Protein AF-X1FDT0-F1 (afdb_monomer)

Structure (mmCIF, N/CA/C/O backbone):
data_AF-X1FDT0-F1
#
_entry.id   AF-X1FDT0-F1
#
loop_
_atom_site.group_PDB
_atom_site.id
_atom_site.type_symbol
_atom_site.label_atom_id
_atom_site.label_alt_id
_atom_site.label_comp_id
_atom_site.label_asym_id
_atom_site.label_entity_id
_atom_site.label_seq_id
_atom_site.pdbx_PDB_ins_code
_atom_site.Cartn_x
_atom_site.Cartn_y
_atom_site.Cartn_z
_atom_site.occupancy
_atom_site.B_iso_or_equiv
_atom_site.auth_seq_id
_atom_site.auth_comp_id
_atom_site.auth_asym_id
_atom_site.auth_atom_id
_atom_site.pdbx_PDB_model_num
ATOM 1 N N . GLN A 1 1 ? -32.515 4.772 -1.458 1.00 53.12 1 GLN A N 1
ATOM 2 C CA . GLN A 1 1 ? -32.851 6.035 -0.775 1.00 53.12 1 GLN A CA 1
ATOM 3 C C . GLN A 1 1 ? -31.910 6.226 0.401 1.00 53.12 1 GLN A C 1
ATOM 5 O O . GLN A 1 1 ? -31.586 5.238 1.051 1.00 53.12 1 GLN A O 1
ATOM 10 N N . ILE A 1 2 ? -31.414 7.449 0.610 1.00 58.97 2 ILE A N 1
ATOM 11 C CA . ILE A 1 2 ? -30.904 7.851 1.928 1.00 58.97 2 ILE A CA 1
ATOM 12 C C . ILE A 1 2 ? -32.146 8.132 2.750 1.00 58.97 2 ILE A C 1
ATOM 14 O O . ILE A 1 2 ? -33.017 8.858 2.273 1.00 58.97 2 ILE A O 1
ATOM 18 N N . THR A 1 3 ? -32.233 7.537 3.929 1.00 59.88 3 THR A N 1
ATOM 19 C CA . THR A 1 3 ? -33.463 7.617 4.717 1.00 59.88 3 THR A CA 1
ATOM 20 C C . THR A 1 3 ? -33.231 8.362 6.020 1.00 59.88 3 THR A C 1
ATOM 22 O O . THR A 1 3 ? -34.152 8.999 6.516 1.00 59.88 3 THR A O 1
ATOM 25 N N . ILE A 1 4 ? -32.006 8.350 6.563 1.00 62.25 4 ILE A N 1
ATOM 26 C CA . ILE A 1 4 ? -31.710 8.996 7.845 1.00 62.25 4 ILE A CA 1
ATOM 27 C C . ILE A 1 4 ? -30.325 9.650 7.801 1.00 62.25 4 ILE A C 1
ATOM 29 O O . ILE A 1 4 ? -29.332 9.019 7.435 1.00 62.25 4 ILE A O 1
ATOM 33 N N . VAL A 1 5 ? -30.268 10.926 8.187 1.00 70.06 5 VAL A N 1
ATOM 34 C CA . VAL A 1 5 ? -29.031 11.688 8.391 1.00 70.06 5 VAL A CA 1
ATOM 35 C C . VAL A 1 5 ? -28.750 11.706 9.891 1.00 70.06 5 VAL A C 1
ATOM 37 O O . VAL A 1 5 ? -29.526 12.273 10.659 1.00 70.06 5 VAL A O 1
ATOM 40 N N . ARG A 1 6 ? -27.665 11.062 10.325 1.00 65.94 6 ARG A N 1
ATOM 41 C CA . ARG A 1 6 ? -27.335 10.888 11.746 1.00 65.94 6 ARG A CA 1
ATOM 42 C C . ARG A 1 6 ? -26.023 11.580 12.089 1.00 65.94 6 ARG A C 1
ATOM 44 O O . ARG A 1 6 ? -25.047 11.489 11.350 1.00 65.94 6 ARG A O 1
ATOM 51 N N . LYS A 1 7 ? -25.984 12.262 13.234 1.00 71.88 7 LYS A N 1
ATOM 52 C CA . LYS A 1 7 ? -24.745 12.798 13.804 1.00 71.88 7 LYS A CA 1
ATOM 53 C C . LYS A 1 7 ? -24.061 11.687 14.599 1.00 71.88 7 LYS A C 1
ATOM 55 O O . LYS A 1 7 ? -24.667 11.120 15.505 1.00 71.88 7 LYS A O 1
ATOM 60 N N . ILE A 1 8 ? -22.823 11.373 14.251 1.00 65.31 8 ILE A N 1
ATOM 61 C CA . ILE A 1 8 ? -21.966 10.452 14.992 1.00 65.31 8 ILE A CA 1
ATOM 62 C C . ILE A 1 8 ? -20.678 11.169 15.385 1.00 65.31 8 ILE A C 1
ATOM 64 O O . ILE A 1 8 ? -20.061 11.858 14.577 1.00 65.31 8 ILE A O 1
ATOM 68 N N . THR A 1 9 ? -20.251 11.016 16.629 1.00 57.56 9 THR A N 1
ATOM 69 C CA . THR A 1 9 ? -19.016 11.631 17.120 1.00 57.56 9 THR A CA 1
ATOM 70 C C . THR A 1 9 ? -17.875 10.633 16.983 1.00 57.56 9 THR A C 1
ATOM 72 O O . THR A 1 9 ? -17.951 9.517 17.488 1.00 57.56 9 THR A O 1
ATOM 75 N N . SER A 1 10 ? -16.811 11.018 16.277 1.00 55.59 10 SER A N 1
ATOM 76 C CA . SER A 1 10 ? -15.610 10.196 16.097 1.00 55.59 10 SER A CA 1
ATOM 77 C C . SER A 1 10 ? -14.371 11.055 16.335 1.00 55.59 10 SER A C 1
ATOM 79 O O . SER A 1 10 ? -14.218 12.116 15.728 1.00 55.59 10 SER A O 1
ATOM 81 N N . ASN A 1 11 ? -13.497 10.613 17.245 1.00 50.50 11 ASN A N 1
ATOM 82 C CA . ASN A 1 11 ? -12.307 11.343 17.704 1.00 50.50 11 ASN A CA 1
ATOM 83 C C . ASN A 1 11 ? -12.618 12.770 18.196 1.00 50.50 11 ASN A C 1
ATOM 85 O O . ASN A 1 11 ? -11.978 13.733 17.776 1.00 50.50 11 ASN A O 1
ATOM 89 N N . GLY A 1 12 ? -13.653 12.916 19.029 1.00 60.66 12 GLY A N 1
ATOM 90 C CA . GLY A 1 12 ? -14.067 14.211 19.587 1.00 60.66 12 GLY A CA 1
ATOM 91 C C . GLY A 1 12 ? -14.628 15.205 18.563 1.00 60.66 12 GLY A C 1
ATOM 92 O O . GLY A 1 12 ? -14.892 16.351 18.912 1.00 60.66 12 GLY A O 1
ATOM 93 N N . LYS A 1 13 ? -14.811 14.791 17.301 1.00 55.50 13 LYS A N 1
ATOM 94 C CA . LYS A 1 13 ? -15.431 15.602 16.253 1.00 55.50 13 LYS A CA 1
ATOM 95 C C . LYS A 1 13 ? -16.737 14.969 15.815 1.00 55.50 13 LYS A C 1
ATOM 97 O O . LYS A 1 13 ? -16.773 13.820 15.369 1.00 55.50 13 LYS A O 1
ATOM 102 N N . ASP A 1 14 ? -17.802 15.748 15.906 1.00 73.94 14 ASP A N 1
ATOM 103 C CA . ASP A 1 14 ? -19.091 15.361 15.363 1.00 73.94 14 ASP A CA 1
ATOM 104 C C . ASP A 1 14 ? -19.018 15.322 13.836 1.00 73.94 14 ASP A C 1
ATOM 106 O O . ASP A 1 14 ? -18.620 16.290 13.185 1.00 73.94 14 ASP A O 1
ATOM 110 N N . LYS A 1 15 ? -19.417 14.194 13.259 1.00 68.62 15 LYS A N 1
ATOM 111 C CA . LYS A 1 15 ? -19.558 13.993 11.822 1.00 68.62 15 LYS A CA 1
ATOM 112 C C . LYS A 1 15 ? -20.982 13.593 11.502 1.00 68.62 15 LYS A C 1
ATOM 114 O O . LYS A 1 15 ? -21.619 12.842 12.230 1.00 68.62 15 LYS A O 1
ATOM 119 N N . ILE A 1 16 ? -21.477 14.095 10.387 1.00 75.12 16 ILE A N 1
ATOM 120 C CA . ILE A 1 16 ? -22.785 13.724 9.871 1.00 75.12 16 ILE A CA 1
ATOM 121 C C . ILE A 1 16 ? -22.588 12.555 8.906 1.00 75.12 16 ILE A C 1
ATOM 123 O O . ILE A 1 16 ? -21.714 12.607 8.040 1.00 75.12 16 ILE A O 1
ATOM 127 N N . VAL A 1 17 ? -23.376 11.498 9.074 1.00 69.69 17 VAL A N 1
ATOM 128 C CA . VAL A 1 17 ? -23.375 10.314 8.215 1.00 69.69 17 VAL A CA 1
ATOM 129 C C . VAL A 1 17 ? -24.769 10.008 7.694 1.00 69.69 17 VAL A C 1
ATOM 131 O O . VAL A 1 17 ? -25.774 10.385 8.292 1.00 69.69 17 VAL A O 1
ATOM 134 N N . ASN A 1 18 ? -24.810 9.315 6.560 1.00 77.88 18 ASN A N 1
ATOM 135 C CA . ASN A 1 18 ? -26.041 8.946 5.880 1.00 77.88 18 ASN A CA 1
ATOM 136 C C . ASN A 1 18 ? -26.271 7.445 6.029 1.00 77.88 18 ASN A C 1
ATOM 138 O O . ASN A 1 18 ? -25.368 6.658 5.745 1.00 77.88 18 ASN A O 1
ATOM 142 N N . GLU A 1 19 ? -27.472 7.054 6.444 1.00 76.25 19 GLU A N 1
ATOM 143 C CA . GLU A 1 19 ? -27.883 5.662 6.623 1.00 76.25 19 GLU A CA 1
ATOM 144 C C . GLU A 1 19 ? -29.108 5.328 5.750 1.00 76.25 19 GLU A C 1
ATOM 146 O O . GLU A 1 19 ? -29.933 6.189 5.412 1.00 76.25 19 GLU A O 1
ATOM 151 N N . ASN A 1 20 ? -29.212 4.063 5.338 1.00 75.25 20 ASN A N 1
ATOM 152 C CA . ASN A 1 20 ? -30.423 3.523 4.718 1.00 75.25 20 ASN A CA 1
ATOM 153 C C . ASN A 1 20 ? -31.439 3.066 5.781 1.00 75.25 20 ASN A C 1
ATOM 155 O O . ASN A 1 20 ? -31.129 3.014 6.965 1.00 75.25 20 ASN A O 1
ATOM 159 N N . GLU A 1 21 ? -32.640 2.673 5.356 1.00 71.44 21 GLU A N 1
ATOM 160 C CA . GLU A 1 21 ? -33.744 2.210 6.231 1.00 71.44 21 GLU A CA 1
ATOM 161 C C . GLU A 1 21 ? -33.384 1.030 7.140 1.00 71.44 21 GLU A C 1
ATOM 163 O O . GLU A 1 21 ? -34.049 0.777 8.136 1.00 71.44 21 GLU A O 1
ATOM 168 N N . LYS A 1 22 ? -32.316 0.305 6.803 1.00 74.31 22 LYS A N 1
ATOM 169 C CA . LYS A 1 22 ? -31.803 -0.833 7.568 1.00 74.31 22 LYS A CA 1
ATOM 170 C C . LYS A 1 22 ? -30.663 -0.433 8.517 1.00 74.31 22 LYS A C 1
ATOM 172 O O . LYS A 1 22 ? -29.982 -1.314 9.030 1.00 74.31 22 LYS A O 1
ATOM 177 N N . GLY A 1 23 ? -30.406 0.867 8.689 1.00 67.38 23 GLY A N 1
ATOM 178 C CA . GLY A 1 23 ? -29.346 1.411 9.543 1.00 67.38 23 GLY A CA 1
ATOM 179 C C . GLY A 1 23 ? -27.926 1.229 8.998 1.00 67.38 23 GLY A C 1
ATOM 180 O O . GLY A 1 23 ? -26.962 1.356 9.746 1.00 67.38 23 GLY A O 1
ATOM 181 N N . ASN A 1 24 ? -27.757 0.901 7.710 1.00 76.56 24 ASN A N 1
ATOM 182 C CA . ASN A 1 24 ? -26.420 0.776 7.122 1.00 76.56 24 ASN A CA 1
ATOM 183 C C . ASN A 1 24 ? -25.953 2.118 6.582 1.00 76.56 24 ASN A C 1
ATOM 185 O O . ASN A 1 24 ? -26.687 2.765 5.831 1.00 76.56 24 ASN A O 1
ATOM 189 N N . LEU A 1 25 ? -24.701 2.466 6.874 1.00 72.06 25 LEU A N 1
ATOM 190 C CA . LEU A 1 25 ? -24.033 3.618 6.286 1.00 72.06 25 LEU A CA 1
ATOM 191 C C . LEU A 1 25 ? -24.023 3.507 4.760 1.00 72.06 25 LEU A C 1
ATOM 193 O O . LEU A 1 25 ? -23.556 2.522 4.183 1.00 72.06 25 LEU A O 1
ATOM 197 N N . VAL A 1 26 ? -24.527 4.539 4.100 1.00 74.50 26 VAL A N 1
ATOM 198 C CA . VAL A 1 26 ? -24.572 4.645 2.648 1.00 74.50 26 VAL A CA 1
ATOM 199 C C . VAL A 1 26 ? -23.867 5.916 2.211 1.00 74.50 26 VAL A C 1
ATOM 201 O O . VAL A 1 26 ? -24.082 6.996 2.752 1.00 74.50 26 VAL A O 1
ATOM 204 N N . LEU A 1 27 ? -23.010 5.790 1.201 1.00 73.50 27 LEU A N 1
ATOM 205 C CA . LEU A 1 27 ? -22.400 6.950 0.561 1.00 73.50 27 LEU A CA 1
ATOM 206 C C . LEU A 1 27 ? -23.487 7.803 -0.096 1.00 73.50 27 LEU A C 1
ATOM 208 O O . LEU A 1 27 ? -24.396 7.263 -0.743 1.00 73.50 27 LEU A O 1
ATOM 212 N N . THR A 1 28 ? -23.355 9.125 0.025 1.00 74.88 28 THR A N 1
ATOM 213 C CA . THR A 1 28 ? -24.198 10.045 -0.738 1.00 74.88 28 THR A CA 1
ATOM 214 C C . THR A 1 28 ? -23.989 9.831 -2.238 1.00 74.88 28 THR A C 1
ATOM 216 O O . THR A 1 28 ? -22.937 9.335 -2.654 1.00 74.88 28 THR A O 1
ATOM 219 N N . PRO A 1 29 ? -24.960 10.197 -3.090 1.00 79.12 29 PRO A N 1
ATOM 220 C CA . PRO A 1 29 ? -24.754 10.215 -4.537 1.00 79.12 29 PRO A CA 1
ATOM 221 C C . PRO A 1 29 ? -23.491 10.991 -4.956 1.00 79.12 29 PRO A C 1
ATOM 223 O O . PRO A 1 29 ? -22.783 10.575 -5.871 1.00 79.12 29 PRO A O 1
ATOM 226 N N . GLU A 1 30 ? -23.168 12.076 -4.250 1.00 75.12 30 GLU A N 1
ATOM 227 C CA . GLU A 1 30 ? -21.970 12.888 -4.486 1.00 75.12 30 GLU A CA 1
ATOM 228 C C . GLU A 1 30 ? -20.680 12.159 -4.089 1.00 75.12 30 GLU A C 1
ATOM 230 O O . GLU A 1 30 ? -19.712 12.149 -4.852 1.00 75.12 30 GLU A O 1
ATOM 235 N N . ASP A 1 31 ? -20.668 11.479 -2.942 1.00 75.62 31 ASP A N 1
ATOM 236 C CA . ASP A 1 31 ? -19.515 10.684 -2.509 1.00 75.62 31 ASP A CA 1
ATOM 237 C C . ASP A 1 31 ? -19.319 9.440 -3.379 1.00 75.62 31 ASP A C 1
ATOM 239 O O . ASP A 1 31 ? -18.184 9.046 -3.645 1.00 75.62 31 ASP A O 1
ATOM 243 N N . LYS A 1 32 ? -20.406 8.849 -3.895 1.00 79.31 32 LYS A N 1
ATOM 244 C CA . LYS A 1 32 ? -20.328 7.786 -4.907 1.00 79.31 32 LYS A CA 1
ATOM 245 C C . LYS A 1 32 ? -19.669 8.290 -6.189 1.00 79.31 32 LYS A C 1
ATOM 247 O O . LYS A 1 32 ? -18.753 7.631 -6.673 1.00 79.31 32 LYS A O 1
ATOM 252 N N . LYS A 1 33 ? -20.044 9.478 -6.680 1.00 81.31 33 LYS A N 1
ATOM 253 C CA . LYS A 1 33 ? -19.376 10.113 -7.832 1.00 81.31 33 LYS A CA 1
ATOM 254 C C . LYS A 1 33 ? -17.885 10.357 -7.579 1.00 81.31 33 LYS A C 1
ATOM 256 O O . LYS A 1 33 ? -17.064 10.075 -8.450 1.00 81.31 33 LYS A O 1
ATOM 261 N N . LYS A 1 34 ? -17.509 10.839 -6.388 1.00 77.88 34 LYS A N 1
ATOM 262 C CA . LYS A 1 34 ? -16.093 11.019 -6.008 1.00 77.88 34 LYS A CA 1
ATOM 263 C C . LYS A 1 34 ? -15.344 9.687 -5.931 1.00 77.88 34 LYS A C 1
ATOM 265 O O . LYS A 1 34 ? -14.202 9.591 -6.365 1.00 77.88 34 LYS A O 1
ATOM 270 N N . LEU A 1 35 ? -15.9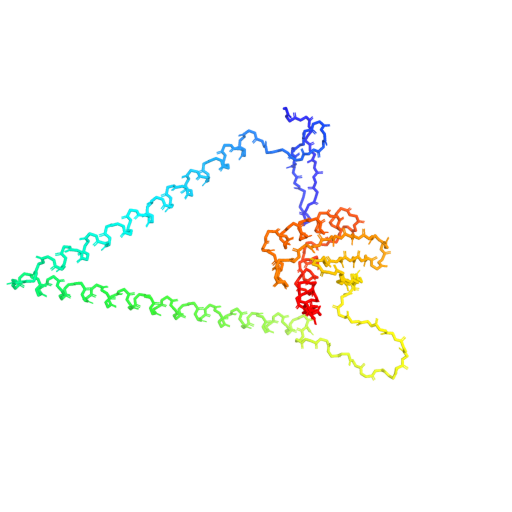74 8.639 -5.407 1.00 76.88 35 LEU A N 1
ATOM 271 C CA . LEU A 1 35 ? -15.371 7.309 -5.351 1.00 76.88 35 LEU A CA 1
ATOM 272 C C . LEU A 1 35 ? -15.139 6.732 -6.756 1.00 76.88 35 LEU A C 1
ATOM 274 O O . LEU A 1 35 ? -14.097 6.128 -7.013 1.00 76.88 35 LEU A O 1
ATOM 278 N N . GLU A 1 36 ? -16.090 6.921 -7.668 1.00 82.56 36 GLU A N 1
ATOM 279 C CA . GLU A 1 36 ? -15.951 6.505 -9.065 1.00 82.56 36 GLU A CA 1
ATOM 280 C C . GLU A 1 36 ? -14.842 7.273 -9.790 1.00 82.56 36 GLU A C 1
ATOM 282 O O . GLU A 1 36 ? -14.050 6.655 -10.505 1.00 82.56 36 GLU A O 1
ATOM 287 N N . SER A 1 37 ? -14.698 8.582 -9.549 1.00 85.00 37 SER A N 1
ATOM 288 C CA . SER A 1 37 ? -13.607 9.364 -10.145 1.00 85.00 37 SER A CA 1
ATOM 289 C C . SER A 1 37 ? -12.227 8.900 -9.663 1.00 85.00 37 SER A C 1
ATOM 291 O O . SER A 1 37 ? -11.306 8.759 -10.470 1.00 85.00 37 SER A O 1
ATOM 293 N N . VAL A 1 38 ? -12.089 8.562 -8.376 1.00 81.62 38 VAL A N 1
ATOM 294 C CA . VAL A 1 38 ? -10.850 7.994 -7.820 1.00 81.62 38 VAL A CA 1
ATOM 295 C C . VAL A 1 38 ? -10.535 6.634 -8.445 1.00 81.62 38 VAL A C 1
ATOM 297 O O . VAL A 1 38 ? -9.389 6.384 -8.818 1.00 81.62 38 VAL A O 1
ATOM 300 N N . LYS A 1 39 ? -11.537 5.764 -8.629 1.00 85.06 39 LYS A N 1
ATOM 301 C CA . LYS A 1 39 ? -11.346 4.476 -9.321 1.00 85.06 39 LYS A CA 1
ATOM 302 C C . LYS A 1 39 ? -10.898 4.666 -10.772 1.00 85.06 39 LYS A C 1
ATOM 304 O O . LYS A 1 39 ? -10.002 3.954 -11.223 1.00 85.06 39 LYS A O 1
ATOM 309 N N . ALA A 1 40 ? -11.470 5.637 -11.482 1.00 88.12 40 ALA A N 1
ATOM 310 C CA . ALA A 1 40 ? -11.078 5.959 -12.852 1.00 88.12 40 ALA A CA 1
ATOM 311 C C . ALA A 1 40 ? -9.629 6.476 -12.934 1.00 88.12 40 ALA A C 1
ATOM 313 O O . ALA A 1 40 ? -8.870 6.046 -13.804 1.00 88.12 40 ALA A O 1
ATOM 314 N N . LEU A 1 41 ? -9.208 7.337 -12.001 1.00 83.19 41 LEU A N 1
ATOM 315 C CA . LEU A 1 41 ? -7.814 7.790 -11.898 1.00 83.19 41 LEU A CA 1
ATOM 316 C C . LEU A 1 41 ? -6.858 6.631 -11.597 1.00 83.19 41 LEU A C 1
ATOM 318 O O . LEU A 1 41 ? -5.794 6.526 -12.206 1.00 83.19 41 LEU A O 1
ATOM 322 N N . GLN A 1 42 ? -7.253 5.721 -10.708 1.00 82.75 42 GLN A N 1
ATOM 323 C CA . GLN A 1 42 ? -6.450 4.550 -10.368 1.00 82.75 42 GLN A CA 1
ATOM 324 C C . GLN A 1 42 ? -6.307 3.581 -11.554 1.00 8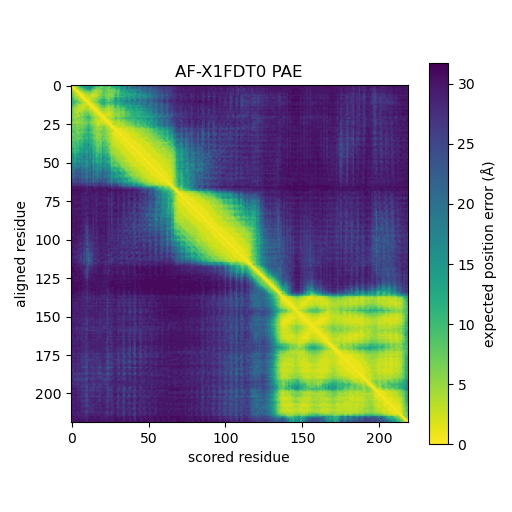2.75 42 GLN A C 1
ATOM 326 O O . GLN A 1 42 ? -5.239 2.999 -11.745 1.00 82.75 42 GLN A O 1
ATOM 331 N N . ALA A 1 43 ? -7.353 3.430 -12.373 1.00 87.44 43 ALA A N 1
ATOM 332 C CA . ALA A 1 43 ? -7.299 2.662 -13.615 1.00 87.44 43 ALA A CA 1
ATOM 333 C C . ALA A 1 43 ? -6.365 3.313 -14.650 1.00 87.44 43 ALA A C 1
ATOM 335 O O . ALA A 1 43 ? -5.512 2.625 -15.207 1.00 87.44 43 ALA A O 1
ATOM 336 N N . LYS A 1 44 ? -6.445 4.640 -14.837 1.00 89.06 44 LYS A N 1
ATOM 337 C CA . LYS A 1 44 ? -5.520 5.385 -15.712 1.00 89.06 44 LYS A CA 1
ATOM 338 C C . LYS A 1 44 ? -4.060 5.241 -15.277 1.00 89.06 44 LYS A C 1
ATOM 340 O O . LYS A 1 44 ? -3.200 5.007 -16.117 1.00 89.06 44 LYS A O 1
ATOM 345 N N . ALA A 1 45 ? -3.778 5.320 -13.976 1.00 79.06 45 ALA A N 1
ATOM 346 C CA . ALA A 1 45 ? -2.423 5.144 -13.451 1.00 79.06 45 ALA A CA 1
ATOM 347 C C . ALA A 1 45 ? -1.871 3.728 -13.704 1.00 79.06 45 ALA A C 1
ATOM 349 O O . ALA A 1 45 ? -0.699 3.570 -14.042 1.00 79.06 45 ALA A O 1
ATOM 350 N N . LYS A 1 46 ? -2.716 2.693 -13.583 1.00 85.00 46 LYS A N 1
ATOM 351 C CA . LYS A 1 46 ? -2.330 1.318 -13.934 1.00 85.00 46 LYS A CA 1
ATOM 352 C C . LYS A 1 46 ? -2.021 1.176 -15.420 1.00 85.00 46 LYS A C 1
ATOM 354 O O . LYS A 1 46 ? -1.013 0.561 -15.749 1.00 85.00 46 LYS A O 1
ATOM 359 N N . GLN A 1 47 ? -2.847 1.759 -16.288 1.00 86.00 47 GLN A N 1
ATOM 360 C CA . GLN A 1 47 ? -2.620 1.702 -17.730 1.00 86.00 47 GLN A CA 1
ATOM 361 C C . GLN A 1 47 ? -1.314 2.402 -18.120 1.00 86.00 47 GLN A C 1
ATOM 363 O O . GLN A 1 47 ? -0.480 1.793 -18.774 1.00 86.00 47 GLN A O 1
ATOM 368 N N . ALA A 1 48 ? -1.058 3.604 -17.597 1.00 86.19 48 ALA A N 1
ATOM 369 C CA . ALA A 1 48 ? 0.198 4.316 -17.841 1.00 86.19 48 ALA A CA 1
ATOM 370 C C . ALA A 1 48 ? 1.439 3.510 -17.404 1.00 86.19 48 ALA A C 1
ATOM 372 O O . ALA A 1 48 ? 2.484 3.569 -18.048 1.00 86.19 48 ALA A O 1
ATOM 373 N N . SER A 1 49 ? 1.335 2.722 -16.327 1.00 84.69 49 SER A N 1
ATOM 374 C CA . SER A 1 49 ? 2.415 1.822 -15.902 1.00 84.69 49 SER A CA 1
ATOM 375 C C . SER A 1 49 ? 2.642 0.656 -16.867 1.00 84.69 49 SER A C 1
ATOM 377 O O . SER A 1 49 ? 3.776 0.187 -16.977 1.00 84.69 49 SER A O 1
ATOM 379 N N . ILE A 1 50 ? 1.586 0.152 -17.507 1.00 87.75 50 ILE A N 1
ATOM 380 C CA . ILE A 1 50 ? 1.682 -0.899 -18.526 1.00 87.75 50 ILE A CA 1
ATOM 381 C C . ILE A 1 50 ? 2.333 -0.309 -19.780 1.00 87.75 50 ILE A C 1
ATOM 383 O O . ILE A 1 50 ? 3.345 -0.840 -20.236 1.00 87.75 50 ILE A O 1
ATOM 387 N N . ASP A 1 51 ? 1.848 0.843 -20.244 1.00 86.00 51 ASP A N 1
ATOM 388 C CA . ASP A 1 51 ? 2.361 1.531 -21.433 1.00 86.00 51 ASP A CA 1
ATOM 389 C C . ASP A 1 51 ? 3.854 1.887 -21.281 1.00 86.00 51 ASP A C 1
ATOM 391 O O . ASP A 1 51 ? 4.659 1.662 -22.185 1.00 86.00 51 ASP A O 1
ATOM 395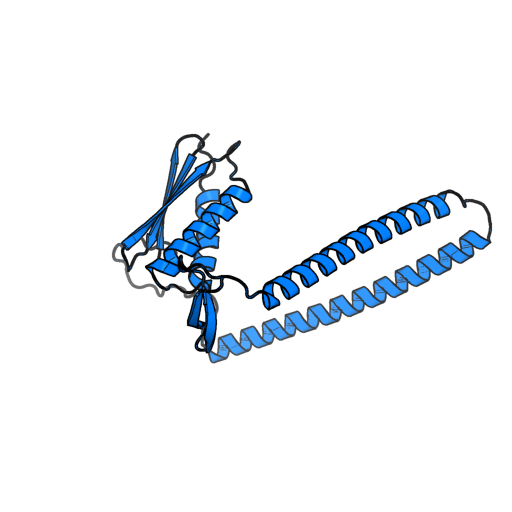 N N . ALA A 1 52 ? 4.269 2.368 -20.102 1.00 82.88 52 ALA A N 1
ATOM 396 C CA . ALA A 1 52 ? 5.675 2.658 -19.808 1.00 82.88 52 ALA A CA 1
ATOM 397 C C . ALA A 1 52 ? 6.562 1.401 -19.849 1.00 82.88 52 ALA A C 1
ATOM 399 O O . ALA A 1 52 ? 7.721 1.458 -20.269 1.00 82.88 52 ALA A O 1
ATOM 400 N N . ARG A 1 53 ? 6.028 0.252 -19.419 1.00 85.44 53 ARG A N 1
ATOM 401 C CA . ARG A 1 53 ? 6.746 -1.024 -19.466 1.00 85.44 53 ARG A CA 1
ATOM 402 C C . ARG A 1 53 ? 6.907 -1.509 -20.905 1.00 85.44 53 ARG A C 1
ATOM 404 O O . ARG A 1 53 ? 8.000 -1.936 -21.259 1.00 85.44 53 ARG A O 1
ATOM 411 N N . GLU A 1 54 ? 5.865 -1.405 -21.725 1.00 86.12 54 GLU A N 1
ATOM 412 C CA . GLU A 1 54 ? 5.938 -1.748 -23.151 1.00 86.12 54 GLU A CA 1
ATOM 413 C C . GLU A 1 54 ? 6.902 -0.838 -23.917 1.00 86.12 54 GLU A C 1
ATOM 415 O O . GLU A 1 54 ? 7.713 -1.329 -24.701 1.00 86.12 54 GLU A O 1
ATOM 420 N N . ALA A 1 55 ? 6.881 0.472 -23.649 1.00 78.19 55 ALA A N 1
ATOM 421 C CA . ALA A 1 55 ? 7.826 1.417 -24.240 1.00 78.19 55 ALA A CA 1
ATOM 422 C C . ALA A 1 55 ? 9.281 1.071 -23.880 1.00 78.19 55 ALA A C 1
ATOM 424 O O . ALA A 1 55 ? 10.160 1.123 -24.739 1.00 78.19 55 ALA A O 1
ATOM 425 N N . LYS A 1 56 ? 9.534 0.649 -22.632 1.00 78.19 56 LYS A N 1
ATOM 426 C CA . LYS A 1 56 ? 10.856 0.179 -22.198 1.00 78.19 56 LYS A CA 1
ATOM 427 C C . LYS A 1 56 ? 11.286 -1.085 -22.944 1.00 78.19 56 LYS A C 1
ATOM 429 O O . LYS A 1 56 ? 12.432 -1.158 -23.373 1.00 78.19 56 LYS A O 1
ATOM 434 N N . THR A 1 57 ? 10.392 -2.058 -23.113 1.00 80.44 57 THR A N 1
ATOM 435 C CA . THR A 1 57 ? 10.690 -3.283 -23.871 1.00 80.44 57 THR A CA 1
ATOM 436 C C . THR A 1 57 ? 11.026 -2.958 -25.326 1.00 80.44 57 THR A C 1
ATOM 438 O O . THR A 1 57 ? 12.076 -3.375 -25.803 1.00 80.44 57 THR A O 1
ATOM 441 N N . LYS A 1 58 ? 10.222 -2.118 -25.992 1.00 80.44 58 LYS A N 1
ATOM 442 C CA . LYS A 1 58 ? 10.486 -1.681 -27.375 1.00 80.44 58 LYS A CA 1
ATOM 443 C C . LYS A 1 58 ? 11.792 -0.901 -27.514 1.00 80.44 58 LYS A C 1
ATOM 445 O O . LYS A 1 58 ? 12.490 -1.061 -28.506 1.00 80.44 58 LYS A O 1
ATOM 450 N N . ALA A 1 59 ? 12.149 -0.076 -26.528 1.00 73.38 59 ALA A N 1
ATOM 451 C CA . ALA A 1 59 ? 13.433 0.621 -26.518 1.00 73.38 59 ALA A CA 1
ATOM 452 C C . ALA A 1 59 ? 14.613 -0.356 -26.383 1.00 73.38 59 ALA A C 1
ATOM 454 O O . ALA A 1 59 ? 15.620 -0.182 -27.058 1.00 73.38 59 ALA A O 1
ATOM 455 N N . ILE A 1 60 ? 14.486 -1.402 -25.558 1.00 71.81 60 ILE A 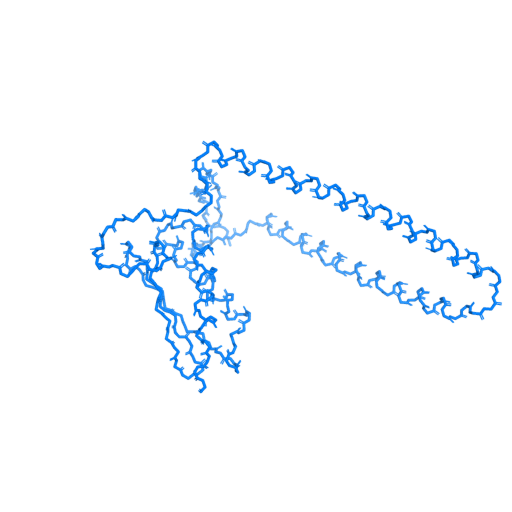N 1
ATOM 456 C CA . ILE A 1 60 ? 15.507 -2.455 -25.418 1.00 71.81 60 ILE A CA 1
ATOM 457 C C . ILE A 1 60 ? 15.647 -3.257 -26.718 1.00 71.81 60 ILE A C 1
ATOM 459 O O . ILE A 1 60 ? 16.767 -3.488 -27.163 1.00 71.81 60 ILE A O 1
ATOM 463 N N . GLU A 1 61 ? 14.533 -3.629 -27.350 1.00 72.06 61 GLU A N 1
ATOM 464 C CA . GLU A 1 61 ? 14.524 -4.325 -28.644 1.00 72.06 61 GLU A CA 1
ATOM 465 C C . GLU A 1 61 ? 15.129 -3.457 -29.758 1.00 72.06 61 GLU A C 1
ATOM 467 O O . GLU A 1 61 ? 15.933 -3.943 -30.547 1.00 72.06 61 GLU A O 1
ATOM 472 N N . ALA A 1 62 ? 14.823 -2.155 -29.786 1.00 68.00 62 ALA A N 1
ATOM 473 C CA . ALA A 1 62 ? 15.425 -1.209 -30.725 1.00 68.00 62 ALA A CA 1
ATOM 474 C C . ALA A 1 62 ? 16.934 -1.036 -30.487 1.00 68.00 62 ALA A C 1
ATOM 476 O O . ALA A 1 62 ? 17.696 -0.990 -31.446 1.00 68.00 62 ALA A O 1
ATOM 477 N N . ILE A 1 63 ? 17.383 -0.994 -29.226 1.00 61.75 63 ILE A N 1
ATOM 478 C CA . ILE A 1 63 ? 18.811 -0.958 -28.869 1.00 61.75 63 ILE A CA 1
ATOM 479 C C . ILE A 1 63 ? 19.516 -2.250 -29.311 1.00 61.75 63 ILE A C 1
ATOM 481 O O . ILE A 1 63 ? 20.624 -2.181 -29.835 1.00 61.75 63 ILE A O 1
ATOM 485 N N . GLN A 1 64 ? 18.879 -3.414 -29.149 1.00 65.38 64 GLN A N 1
ATOM 486 C CA . GLN A 1 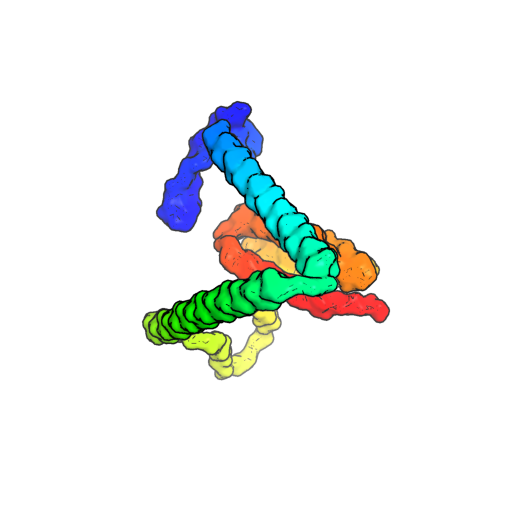64 ? 19.415 -4.703 -29.607 1.00 65.38 64 GLN A CA 1
ATOM 487 C C . GLN A 1 64 ? 19.435 -4.839 -31.137 1.00 65.38 64 GLN A C 1
ATOM 489 O O . GLN A 1 64 ? 20.315 -5.509 -31.669 1.00 65.38 64 GLN A O 1
ATOM 494 N N . ALA A 1 65 ? 18.511 -4.192 -31.852 1.00 61.81 65 ALA A N 1
ATOM 495 C CA . ALA A 1 65 ? 18.457 -4.187 -33.316 1.00 61.81 65 ALA A CA 1
ATOM 496 C C . ALA A 1 65 ? 19.464 -3.225 -33.982 1.00 61.81 65 ALA A C 1
ATOM 498 O O . ALA A 1 65 ? 19.606 -3.239 -35.203 1.00 61.81 65 ALA A O 1
ATOM 499 N N . LEU A 1 66 ? 20.147 -2.379 -33.205 1.00 59.56 66 LEU A N 1
ATOM 500 C CA . LEU A 1 66 ? 20.984 -1.281 -33.696 1.00 59.56 66 LEU A CA 1
ATOM 501 C C . LEU A 1 66 ? 22.502 -1.541 -33.569 1.00 59.56 66 LEU A C 1
ATOM 503 O O . LEU A 1 66 ? 23.286 -0.598 -33.601 1.00 59.56 66 LEU A O 1
ATOM 507 N N . ASP A 1 67 ? 22.968 -2.780 -33.427 1.00 54.38 67 ASP A N 1
ATOM 508 C CA . ASP A 1 67 ? 24.403 -3.051 -33.241 1.00 54.38 67 ASP A CA 1
ATOM 509 C C . ASP A 1 67 ? 25.201 -2.832 -34.555 1.00 54.38 67 ASP A C 1
ATOM 511 O O . ASP A 1 67 ? 25.298 -3.730 -35.391 1.00 54.38 67 ASP A O 1
ATOM 515 N N . GLY A 1 68 ? 25.731 -1.612 -34.785 1.00 58.06 68 GLY A N 1
ATOM 516 C CA . GLY A 1 68 ? 26.642 -1.354 -35.918 1.00 58.06 68 GLY A CA 1
ATOM 517 C C . GLY A 1 68 ? 27.086 0.075 -36.310 1.00 58.06 68 GLY A C 1
ATOM 518 O O . GLY A 1 68 ? 27.883 0.182 -37.236 1.00 58.06 68 GLY A O 1
ATOM 519 N N . SER A 1 69 ? 26.652 1.187 -35.693 1.00 63.91 69 SER A N 1
ATOM 520 C CA . SER A 1 69 ? 27.016 2.546 -36.183 1.00 63.91 69 SER A CA 1
ATOM 521 C C . SER A 1 69 ? 27.341 3.554 -35.071 1.00 63.91 69 SER A C 1
ATOM 523 O O . SER A 1 69 ? 26.758 3.509 -33.993 1.00 63.91 69 SER A O 1
ATOM 525 N N . ASP A 1 70 ? 28.264 4.493 -35.316 1.00 64.50 70 ASP A N 1
ATOM 526 C CA . ASP A 1 70 ? 28.758 5.482 -34.338 1.00 64.50 70 ASP A CA 1
ATOM 527 C C . ASP A 1 70 ? 27.666 6.392 -33.736 1.00 64.50 70 ASP A C 1
ATOM 529 O O . ASP A 1 70 ? 27.824 6.888 -32.618 1.00 64.50 70 ASP A O 1
ATOM 533 N N . ALA A 1 71 ? 26.507 6.522 -34.392 1.00 58.72 71 ALA A N 1
ATOM 534 C CA . ALA A 1 71 ? 25.320 7.153 -33.808 1.00 58.72 71 ALA A CA 1
ATOM 535 C C . ALA A 1 71 ? 24.826 6.431 -32.532 1.00 58.72 71 ALA A C 1
ATOM 537 O O . ALA A 1 71 ? 24.350 7.071 -31.595 1.00 58.72 71 ALA A O 1
ATOM 538 N N . ILE A 1 72 ? 25.001 5.109 -32.445 1.00 58.81 72 ILE A N 1
ATOM 539 C CA . ILE A 1 72 ? 24.635 4.303 -31.271 1.00 58.81 72 ILE A CA 1
ATOM 540 C C . ILE A 1 72 ? 25.602 4.504 -30.111 1.00 58.81 72 ILE A C 1
ATOM 542 O O . ILE A 1 72 ? 25.167 4.499 -28.961 1.00 58.81 72 ILE A O 1
ATOM 546 N N . LYS A 1 73 ? 26.891 4.752 -30.372 1.00 66.62 73 LYS A N 1
ATOM 547 C CA . LYS A 1 73 ? 27.839 5.108 -29.302 1.00 66.62 73 LYS A CA 1
ATOM 548 C C . LYS A 1 73 ? 27.460 6.441 -28.657 1.00 66.62 73 LYS A C 1
ATOM 550 O O . LYS A 1 73 ? 27.471 6.537 -27.432 1.00 66.62 73 LYS A O 1
ATOM 555 N N . ALA A 1 74 ? 27.059 7.427 -29.462 1.00 70.75 74 ALA A N 1
ATOM 556 C CA . ALA A 1 74 ? 26.599 8.723 -28.965 1.00 70.75 74 ALA A CA 1
ATOM 557 C C . ALA A 1 74 ? 25.295 8.603 -28.153 1.00 70.75 74 ALA A C 1
ATOM 559 O O . ALA A 1 74 ? 25.188 9.171 -27.068 1.00 70.75 74 ALA A O 1
ATOM 560 N N . ILE A 1 75 ? 24.333 7.801 -28.622 1.00 71.12 75 ILE A N 1
ATOM 561 C CA . ILE A 1 75 ? 23.085 7.535 -27.884 1.00 71.12 75 ILE A CA 1
ATOM 562 C C . ILE A 1 75 ? 23.362 6.758 -26.589 1.00 71.12 75 ILE A C 1
ATOM 564 O O . ILE A 1 75 ? 22.775 7.063 -25.554 1.00 71.12 75 ILE A O 1
ATOM 568 N N . LYS A 1 76 ? 24.283 5.787 -26.607 1.00 72.69 76 LYS A N 1
ATOM 569 C CA . LYS A 1 76 ? 24.688 5.041 -25.409 1.00 72.69 76 LYS A CA 1
ATOM 570 C C . LYS A 1 76 ? 25.309 5.963 -24.356 1.00 72.69 76 LYS A C 1
ATOM 572 O O . LYS A 1 76 ? 24.938 5.868 -23.191 1.00 72.69 76 LYS A O 1
ATOM 577 N N . GLN A 1 77 ? 26.172 6.892 -24.766 1.00 79.31 77 GLN A N 1
ATOM 578 C CA . GLN A 1 77 ? 26.741 7.899 -23.866 1.00 79.31 77 GLN A CA 1
ATOM 579 C C . GLN A 1 77 ? 25.678 8.855 -23.299 1.00 79.31 77 GLN A C 1
ATOM 581 O O . GLN A 1 77 ? 25.721 9.160 -22.108 1.00 79.31 77 GLN A O 1
ATOM 586 N N . ASP A 1 78 ? 24.694 9.286 -24.099 1.00 79.00 78 ASP A N 1
ATOM 587 C CA . ASP A 1 78 ? 23.576 10.115 -23.611 1.00 79.00 78 ASP A CA 1
ATOM 588 C C . ASP A 1 78 ? 22.701 9.354 -22.596 1.00 79.00 78 ASP A C 1
ATOM 590 O O . ASP A 1 78 ? 22.332 9.891 -21.550 1.00 79.00 78 ASP A O 1
ATOM 594 N N . ILE A 1 79 ? 22.417 8.072 -22.852 1.00 77.44 79 ILE A N 1
ATOM 595 C CA . ILE A 1 79 ? 21.661 7.211 -21.930 1.00 77.44 79 ILE A CA 1
ATOM 596 C C . ILE A 1 79 ? 22.431 6.995 -20.619 1.00 77.44 79 ILE A C 1
ATOM 598 O O . ILE A 1 79 ? 21.835 7.106 -19.547 1.00 77.44 79 ILE A O 1
ATOM 602 N N . GLU A 1 80 ? 23.739 6.732 -20.678 1.00 81.25 80 GLU A N 1
ATOM 603 C CA . GLU A 1 80 ? 24.595 6.590 -19.491 1.00 81.25 80 GLU A CA 1
ATOM 604 C C . GLU A 1 80 ? 24.656 7.892 -18.672 1.00 81.25 80 GLU A C 1
ATOM 606 O O . GLU A 1 80 ? 24.547 7.855 -17.444 1.00 81.25 80 GLU A O 1
ATOM 611 N N . ALA A 1 81 ? 24.736 9.055 -19.329 1.00 87.06 81 ALA A N 1
ATOM 612 C CA . ALA A 1 81 ? 24.705 10.353 -18.657 1.00 87.06 81 ALA A CA 1
ATOM 613 C C . ALA A 1 81 ? 23.360 10.618 -17.957 1.00 87.06 81 ALA A C 1
ATOM 615 O O . ALA A 1 81 ? 23.333 11.086 -16.815 1.00 87.06 81 ALA A O 1
ATOM 616 N N . ARG A 1 82 ? 22.235 10.274 -18.600 1.00 80.81 82 ARG A N 1
ATOM 617 C CA . ARG A 1 82 ? 20.892 10.400 -18.005 1.00 80.81 82 ARG A CA 1
ATOM 618 C C . ARG A 1 82 ? 20.682 9.447 -16.833 1.00 80.81 82 ARG A C 1
ATOM 620 O O . ARG A 1 82 ? 20.104 9.856 -15.828 1.00 80.81 82 ARG A O 1
ATOM 627 N N . LEU A 1 83 ? 21.168 8.209 -16.940 1.00 83.50 83 LEU A N 1
ATOM 628 C CA . LEU A 1 83 ? 21.152 7.238 -15.842 1.00 83.50 83 LEU A CA 1
ATOM 629 C C . LEU A 1 83 ? 21.926 7.768 -14.636 1.00 83.50 83 LEU A C 1
ATOM 631 O O . LEU A 1 83 ? 21.379 7.804 -13.537 1.00 83.50 83 LEU A O 1
ATOM 635 N N . LYS A 1 84 ? 23.140 8.282 -14.854 1.00 86.69 84 LYS A N 1
ATOM 636 C CA . LYS A 1 84 ? 23.961 8.863 -13.788 1.00 86.69 84 LYS A CA 1
ATOM 637 C C . LYS A 1 84 ? 23.302 10.081 -13.133 1.00 86.69 84 LYS A C 1
ATOM 639 O O . LYS A 1 84 ? 23.255 10.177 -11.910 1.00 86.69 84 LYS A O 1
ATOM 644 N N . ALA A 1 85 ? 22.702 10.970 -13.926 1.00 85.38 85 ALA A N 1
ATOM 645 C CA . ALA A 1 85 ? 21.937 12.098 -13.393 1.00 85.38 85 ALA A CA 1
ATOM 646 C C . ALA A 1 85 ? 20.738 11.638 -12.541 1.00 85.38 85 ALA A C 1
ATOM 648 O O . ALA A 1 85 ? 20.411 12.254 -11.525 1.00 85.38 85 ALA A O 1
ATOM 649 N N . GLN A 1 86 ? 20.085 10.539 -12.925 1.00 79.69 86 GLN A N 1
ATOM 650 C CA . GLN A 1 86 ? 18.966 9.973 -12.177 1.00 79.69 86 GLN A CA 1
ATOM 651 C C . GLN A 1 86 ? 19.414 9.267 -10.886 1.00 79.69 86 GLN A C 1
ATOM 653 O O . GLN A 1 86 ? 18.729 9.365 -9.863 1.00 79.69 86 GLN A O 1
ATOM 658 N N . GLU A 1 87 ? 20.570 8.605 -10.896 1.00 85.19 87 GLU A N 1
ATOM 659 C CA . GLU A 1 87 ? 21.213 8.046 -9.699 1.00 85.19 87 GLU A CA 1
ATOM 660 C C . GLU A 1 87 ? 21.594 9.143 -8.696 1.00 85.19 87 GLU A C 1
ATOM 662 O O . GLU A 1 87 ? 21.332 8.995 -7.500 1.00 85.19 87 GLU A O 1
ATOM 667 N N . ASP A 1 88 ? 22.104 10.284 -9.168 1.00 86.19 88 ASP A N 1
ATOM 668 C CA . ASP A 1 88 ? 22.419 11.442 -8.322 1.00 86.19 88 ASP A CA 1
ATOM 669 C C . ASP A 1 88 ? 21.160 12.046 -7.681 1.00 86.19 88 ASP A C 1
ATOM 671 O O . ASP A 1 88 ? 21.147 12.368 -6.489 1.00 86.19 88 ASP A O 1
ATOM 675 N N . VAL A 1 89 ? 20.067 12.175 -8.444 1.00 86.94 89 VAL A N 1
ATOM 676 C CA . VAL A 1 89 ? 18.769 12.630 -7.912 1.00 86.94 89 VAL A CA 1
ATOM 677 C C . VAL A 1 89 ? 18.243 11.658 -6.856 1.00 86.94 89 VAL A C 1
ATOM 679 O O . VAL A 1 89 ? 17.784 12.083 -5.794 1.00 86.94 89 VAL A O 1
ATOM 682 N N . THR A 1 90 ? 18.342 10.356 -7.118 1.00 80.69 90 THR A N 1
ATOM 683 C CA . THR A 1 90 ? 17.889 9.311 -6.190 1.00 80.69 90 THR A CA 1
ATOM 684 C C . THR A 1 90 ? 18.729 9.304 -4.913 1.00 80.69 90 THR A C 1
ATOM 686 O O . THR A 1 90 ? 18.179 9.209 -3.817 1.00 80.69 90 THR A O 1
ATOM 689 N N . SER A 1 91 ? 20.044 9.489 -5.035 1.00 86.50 91 SER A N 1
ATOM 690 C CA . SER A 1 91 ? 20.965 9.589 -3.899 1.00 86.50 91 SER A CA 1
ATOM 691 C C . SER A 1 91 ? 20.656 10.811 -3.032 1.00 86.50 91 SER A C 1
ATOM 693 O O . SER A 1 91 ? 20.569 10.689 -1.813 1.00 86.50 91 SER A O 1
ATOM 695 N N . LYS A 1 92 ? 20.376 11.972 -3.641 1.00 87.00 92 LYS A N 1
ATOM 696 C CA . LYS A 1 92 ? 19.921 13.169 -2.909 1.00 87.00 92 LYS A CA 1
ATOM 697 C C . LYS A 1 92 ? 18.602 12.927 -2.173 1.00 87.00 92 LYS A C 1
ATOM 699 O O . LYS A 1 92 ? 18.471 13.313 -1.014 1.00 87.00 92 LYS A O 1
ATOM 704 N N . ALA A 1 93 ? 17.636 12.268 -2.814 1.00 80.56 93 ALA A N 1
ATOM 705 C CA . ALA A 1 93 ? 16.364 11.926 -2.180 1.00 80.56 93 ALA A CA 1
ATOM 706 C C . ALA A 1 93 ? 16.544 10.961 -0.994 1.00 80.56 93 ALA A C 1
ATOM 708 O O . ALA A 1 93 ? 15.871 11.115 0.027 1.00 80.56 93 ALA A O 1
ATOM 709 N N . LEU A 1 94 ? 17.474 10.004 -1.097 1.00 85.75 94 LEU A N 1
ATOM 710 C CA . LEU A 1 94 ? 17.822 9.094 -0.006 1.00 85.75 94 LEU A CA 1
ATOM 711 C C . LEU A 1 94 ? 18.403 9.853 1.195 1.00 85.75 94 LEU A C 1
ATOM 713 O O . LEU A 1 94 ? 17.991 9.593 2.324 1.00 85.75 94 LEU A O 1
ATOM 717 N N . THR A 1 95 ? 19.292 10.821 0.959 1.00 87.38 95 THR A N 1
ATOM 718 C CA . THR A 1 95 ? 19.843 11.681 2.018 1.00 87.38 95 THR A CA 1
ATOM 719 C C . THR A 1 95 ? 18.745 12.481 2.717 1.00 87.38 95 THR A C 1
ATOM 721 O O . THR A 1 95 ? 18.651 12.448 3.940 1.00 87.38 95 THR A O 1
ATOM 724 N N . VAL A 1 96 ? 17.846 13.117 1.958 1.00 85.50 96 VAL A N 1
ATOM 725 C CA . VAL A 1 96 ? 16.705 13.866 2.522 1.00 85.50 96 VAL A CA 1
ATOM 726 C C . VAL A 1 96 ? 15.792 12.958 3.351 1.00 85.50 96 VAL A C 1
ATOM 728 O O . VAL A 1 96 ? 15.320 13.344 4.422 1.00 85.50 96 VAL A O 1
ATOM 731 N N . TYR A 1 97 ? 15.548 11.732 2.886 1.00 83.44 97 TYR A N 1
ATOM 732 C CA . TYR A 1 97 ? 14.770 10.751 3.638 1.00 83.44 97 TYR A CA 1
ATOM 733 C C . TYR A 1 97 ? 15.464 10.347 4.946 1.00 83.44 97 TYR A C 1
ATOM 735 O O . TYR A 1 97 ? 14.809 10.242 5.986 1.00 83.44 97 TYR A O 1
ATOM 743 N N . GLN A 1 98 ? 16.781 10.144 4.910 1.00 85.75 98 GLN A N 1
ATOM 744 C CA . GLN A 1 98 ? 17.574 9.815 6.089 1.00 85.75 98 GLN A CA 1
ATOM 745 C C . GLN A 1 98 ? 17.541 10.959 7.116 1.00 85.75 98 GLN A C 1
ATOM 747 O O . GLN A 1 98 ? 17.234 10.714 8.279 1.00 85.75 98 GLN A O 1
ATOM 752 N N . GLU A 1 99 ? 17.707 12.210 6.682 1.00 88.25 99 GLU A N 1
ATOM 753 C CA . GLU A 1 99 ? 17.566 13.390 7.548 1.00 88.25 99 GLU A CA 1
ATOM 754 C C . GLU A 1 99 ? 16.168 13.496 8.174 1.00 88.25 99 GLU A C 1
ATOM 756 O O . GLU A 1 99 ? 16.023 13.821 9.354 1.00 88.25 99 GLU A O 1
ATOM 761 N N . ALA A 1 100 ? 15.112 13.219 7.401 1.00 81.31 100 ALA A N 1
ATOM 762 C CA . ALA A 1 100 ? 13.743 13.220 7.910 1.00 81.31 100 ALA A CA 1
ATOM 763 C C . ALA A 1 100 ? 13.529 12.127 8.968 1.00 81.31 100 ALA A C 1
ATOM 765 O O . ALA A 1 100 ? 12.872 12.370 9.981 1.00 81.31 100 ALA A O 1
ATOM 766 N N . LYS A 1 101 ? 14.108 10.939 8.762 1.00 86.62 101 LYS A N 1
ATOM 767 C CA . LYS A 1 101 ? 14.078 9.836 9.728 1.00 86.62 101 LYS A CA 1
ATOM 768 C C . LYS A 1 101 ? 14.801 10.203 11.025 1.00 86.62 101 LYS A C 1
ATOM 770 O O . LYS A 1 101 ? 14.250 9.958 12.098 1.00 86.62 101 LYS A O 1
ATOM 775 N N . ASP A 1 102 ? 15.979 10.811 10.932 1.00 86.62 102 ASP A N 1
ATOM 776 C CA . ASP A 1 102 ? 16.769 11.220 12.096 1.00 86.62 102 ASP A CA 1
ATOM 777 C C . ASP A 1 102 ? 16.041 12.319 12.894 1.00 86.62 102 ASP A C 1
ATOM 779 O O . ASP A 1 102 ? 15.930 12.238 14.120 1.00 86.62 102 ASP A O 1
ATOM 783 N N . LYS A 1 103 ? 15.411 13.287 12.209 1.00 87.44 103 LYS A N 1
ATOM 784 C CA . LYS A 1 103 ? 14.517 14.278 12.842 1.00 87.44 103 LYS A CA 1
ATOM 785 C C . LYS A 1 103 ? 13.348 13.618 13.570 1.00 87.44 103 LYS A C 1
ATOM 787 O O . LYS A 1 103 ? 13.018 14.008 14.685 1.00 87.44 103 LYS A O 1
ATOM 792 N N . LEU A 1 104 ? 12.733 12.603 12.968 1.00 82.12 104 LEU A N 1
ATOM 793 C CA . LEU A 1 104 ? 11.603 11.886 13.559 1.00 82.12 104 LEU A CA 1
ATOM 794 C C . LEU A 1 104 ? 12.024 11.093 14.810 1.00 82.12 104 LEU A C 1
ATOM 796 O O . LEU A 1 104 ? 11.279 11.049 15.786 1.00 82.12 104 LEU A O 1
ATOM 800 N N . GLN A 1 105 ? 13.235 10.526 14.820 1.00 77.88 105 GLN A N 1
ATOM 801 C CA . GLN A 1 105 ? 13.830 9.903 16.010 1.00 77.88 105 GLN A CA 1
ATOM 802 C C . GLN A 1 105 ? 14.161 10.920 17.110 1.00 77.88 105 GLN A C 1
ATOM 804 O O . GLN A 1 105 ? 13.963 10.623 18.291 1.00 77.88 105 GLN A O 1
ATOM 809 N N . SER A 1 106 ? 14.621 12.116 16.737 1.00 80.00 106 SER A N 1
ATOM 810 C CA . SER A 1 106 ? 14.838 13.217 17.682 1.00 80.00 106 SER A CA 1
ATOM 811 C C . SER A 1 106 ? 13.524 13.637 18.349 1.00 80.00 106 SER A C 1
ATOM 813 O O . SER A 1 106 ? 13.420 13.597 19.572 1.00 80.00 106 SER A O 1
ATOM 815 N N . ILE A 1 107 ? 12.476 13.890 17.553 1.00 77.94 107 ILE A N 1
ATOM 816 C CA . ILE A 1 107 ? 11.124 14.211 18.048 1.00 77.94 107 ILE A CA 1
ATOM 817 C C . ILE A 1 107 ? 10.584 13.085 18.934 1.00 77.94 107 ILE A C 1
ATOM 819 O O . ILE A 1 107 ? 9.962 13.341 19.962 1.00 77.94 107 ILE A O 1
ATOM 823 N N . GLN A 1 108 ? 10.825 11.823 18.564 1.00 74.00 108 GLN A N 1
ATOM 824 C CA . GLN A 1 108 ? 10.448 10.688 19.400 1.00 74.00 108 GLN A CA 1
ATOM 825 C C . GLN A 1 108 ? 11.161 10.734 20.757 1.00 74.00 108 GLN A C 1
ATOM 827 O O . GLN A 1 108 ? 10.502 10.560 21.776 1.00 74.00 108 GLN A O 1
ATOM 832 N N . SER A 1 109 ? 12.469 10.987 20.783 1.00 71.94 109 SER A N 1
ATOM 833 C CA . SER A 1 109 ? 13.250 11.098 22.024 1.00 71.94 109 SER A CA 1
ATOM 834 C C . SER A 1 109 ? 12.772 12.265 22.899 1.00 71.94 109 SER A C 1
ATOM 836 O O . SER A 1 109 ? 12.630 12.126 24.115 1.00 71.94 109 SER A O 1
ATOM 838 N N . GLU A 1 110 ? 12.446 13.401 22.285 1.00 70.88 110 GLU A N 1
ATOM 839 C CA . GLU A 1 110 ? 11.895 14.575 22.967 1.00 70.88 110 GLU A CA 1
ATOM 840 C C . GLU A 1 110 ? 10.507 14.286 23.560 1.00 70.88 110 GLU A C 1
ATOM 842 O O . GLU A 1 110 ? 10.266 14.535 24.740 1.00 70.88 110 GLU A O 1
ATOM 847 N N . TYR A 1 111 ? 9.619 13.642 22.794 1.00 64.31 111 TYR A N 1
ATOM 848 C CA . TYR A 1 111 ? 8.321 13.172 23.279 1.00 64.31 111 TYR A CA 1
ATOM 849 C C . TYR A 1 111 ? 8.461 12.185 24.446 1.00 64.31 111 TYR A C 1
ATOM 851 O O . TYR A 1 111 ? 7.703 12.260 25.413 1.00 64.31 111 TYR A O 1
ATOM 859 N N . GLN A 1 112 ? 9.436 11.273 24.398 1.00 67.50 112 GLN A N 1
ATOM 860 C CA . GLN A 1 112 ? 9.723 10.347 25.500 1.00 67.50 112 GLN A CA 1
ATOM 861 C C . GLN A 1 112 ? 10.201 11.078 26.758 1.00 67.50 112 GLN A C 1
ATOM 863 O O . GLN A 1 112 ? 9.771 10.735 27.857 1.00 67.50 112 GLN A O 1
ATOM 868 N N . THR A 1 113 ? 11.022 12.115 26.593 1.00 64.50 113 THR A N 1
ATOM 869 C CA . THR A 1 113 ? 11.491 12.964 27.697 1.00 64.50 113 THR A CA 1
ATOM 870 C C . THR A 1 113 ? 10.326 13.730 28.331 1.00 64.50 113 THR A C 1
ATOM 872 O O . THR A 1 113 ? 10.210 13.768 29.552 1.00 64.50 113 THR A O 1
ATOM 875 N N . LEU A 1 114 ? 9.416 14.278 27.516 1.00 57.09 114 LEU A N 1
ATOM 876 C CA . LEU A 1 114 ? 8.247 15.041 27.973 1.00 57.09 114 LEU A CA 1
ATOM 877 C C . LEU A 1 114 ? 7.158 14.177 28.623 1.00 57.09 114 LEU A C 1
ATOM 879 O O . LEU A 1 114 ? 6.473 14.628 29.535 1.00 57.09 114 LEU A O 1
ATOM 883 N N . THR A 1 115 ? 6.970 12.946 28.147 1.00 61.03 115 THR A N 1
ATOM 884 C CA . THR A 1 115 ? 5.913 12.043 28.639 1.00 61.03 115 THR A CA 1
ATOM 885 C C . THR A 1 115 ? 6.395 11.050 29.696 1.00 61.03 115 THR A C 1
ATOM 887 O O . THR A 1 115 ? 5.571 10.378 30.314 1.00 61.03 115 THR A O 1
ATOM 890 N N . GLY A 1 116 ? 7.711 10.924 29.902 1.00 48.66 116 GLY A N 1
ATOM 891 C CA . GLY A 1 116 ? 8.316 9.935 30.800 1.00 48.66 116 GLY A CA 1
ATOM 892 C C . GLY A 1 116 ? 8.192 8.484 30.315 1.00 48.66 116 GLY A C 1
ATOM 893 O O . GLY A 1 116 ? 8.525 7.555 31.051 1.00 48.66 116 GLY A O 1
ATOM 894 N N . ILE A 1 117 ? 7.708 8.256 29.088 1.00 52.53 117 ILE A N 1
ATOM 895 C CA . ILE A 1 117 ? 7.512 6.918 28.518 1.00 52.53 117 ILE A CA 1
ATOM 896 C C . ILE A 1 117 ? 8.803 6.489 27.811 1.00 52.53 117 ILE A C 1
ATOM 898 O O . ILE A 1 117 ? 8.914 6.456 26.581 1.00 52.53 117 ILE A O 1
ATOM 902 N N . ASP A 1 118 ? 9.807 6.152 28.613 1.00 47.09 118 ASP A N 1
ATOM 903 C CA . ASP A 1 118 ? 11.018 5.504 28.127 1.00 47.09 118 ASP A CA 1
ATOM 904 C C . ASP A 1 118 ? 10.699 4.031 27.789 1.00 47.09 118 ASP A C 1
ATOM 906 O O . ASP A 1 118 ? 9.876 3.381 28.441 1.00 47.09 118 ASP A O 1
ATOM 910 N N . LYS A 1 119 ? 11.223 3.490 26.690 1.00 47.97 119 LYS A N 1
ATOM 911 C CA . LYS A 1 119 ? 10.708 2.229 26.110 1.00 47.97 119 LYS A CA 1
ATOM 912 C C . LYS A 1 119 ? 10.729 1.048 27.101 1.00 47.97 119 LYS A C 1
ATOM 914 O O . LYS A 1 119 ? 11.749 0.735 27.700 1.00 47.97 119 LYS A O 1
ATOM 919 N N . LYS A 1 120 ? 9.617 0.292 27.098 1.00 43.53 120 LYS A N 1
ATOM 920 C CA . LYS A 1 120 ? 9.281 -0.898 27.912 1.00 43.53 120 LYS A CA 1
ATOM 921 C C . LYS A 1 120 ? 9.201 -0.614 29.413 1.00 43.53 120 LYS A C 1
ATOM 923 O O . LYS A 1 120 ? 10.206 -0.620 30.113 1.00 43.53 120 LYS A O 1
ATOM 928 N N . VAL A 1 121 ? 7.967 -0.577 29.920 1.00 37.22 121 VAL A N 1
ATOM 929 C CA . VAL A 1 121 ? 7.654 -0.850 31.329 1.00 37.22 121 VAL A CA 1
ATOM 930 C C . VAL A 1 121 ? 8.285 -2.200 31.708 1.00 37.22 121 VAL A C 1
ATOM 932 O O . VAL A 1 121 ? 7.728 -3.265 31.444 1.00 37.22 121 VAL A O 1
ATOM 935 N N . LYS A 1 122 ? 9.492 -2.176 32.282 1.00 37.47 122 LYS A N 1
ATOM 936 C CA . LYS A 1 122 ? 10.023 -3.291 33.063 1.00 37.47 122 LYS A CA 1
ATOM 937 C C . LYS A 1 122 ? 9.253 -3.269 34.372 1.00 37.47 122 LYS A C 1
ATOM 939 O O . LYS A 1 122 ? 9.414 -2.347 35.164 1.00 37.47 122 LYS A O 1
ATOM 944 N N . ALA A 1 123 ? 8.407 -4.277 34.567 1.00 35.94 123 ALA A N 1
ATOM 945 C CA . ALA A 1 123 ? 7.752 -4.528 35.838 1.00 35.94 123 ALA A CA 1
ATOM 946 C C . ALA A 1 123 ? 8.810 -4.537 36.953 1.00 35.94 123 ALA A C 1
ATOM 948 O O . ALA A 1 123 ? 9.747 -5.341 36.940 1.00 35.94 123 ALA A O 1
ATOM 949 N N . SER A 1 124 ? 8.679 -3.602 37.887 1.00 32.53 124 SER A N 1
ATOM 950 C CA . SER A 1 124 ? 9.429 -3.588 39.132 1.00 32.53 124 SER A CA 1
ATOM 951 C C . SER A 1 124 ? 9.166 -4.899 39.877 1.00 32.53 124 SER A C 1
ATOM 953 O O . SER A 1 124 ? 8.032 -5.370 39.976 1.00 32.53 124 SER A O 1
ATOM 955 N N . LYS A 1 125 ? 10.247 -5.527 40.355 1.00 38.03 125 LYS A N 1
ATOM 956 C CA . LYS A 1 125 ? 10.229 -6.771 41.134 1.00 38.03 125 LYS A CA 1
ATOM 957 C C . LYS A 1 125 ? 9.454 -6.565 42.444 1.00 38.03 125 LYS A C 1
ATOM 959 O O . LYS A 1 125 ? 10.043 -6.234 43.466 1.00 38.03 125 LYS A O 1
ATOM 964 N N . GLY A 1 126 ? 8.147 -6.797 42.412 1.00 31.34 126 GLY A N 1
ATOM 965 C CA . GLY A 1 126 ? 7.321 -7.084 43.581 1.00 31.34 126 GLY A CA 1
ATOM 966 C C . GLY A 1 126 ? 7.171 -8.595 43.731 1.00 31.34 126 GLY A C 1
ATOM 967 O O . GLY A 1 126 ? 6.790 -9.278 42.782 1.00 31.34 126 GLY A O 1
ATOM 968 N N . LYS A 1 127 ? 7.539 -9.121 44.903 1.00 32.69 127 LYS A N 1
ATOM 969 C CA . LYS A 1 127 ? 7.465 -10.543 45.275 1.00 32.69 127 LYS A CA 1
ATOM 970 C C . LYS A 1 127 ? 6.102 -11.151 44.927 1.00 32.69 127 LYS A C 1
ATOM 972 O O . LYS A 1 127 ? 5.059 -10.551 45.167 1.00 32.69 127 LYS A O 1
ATOM 977 N N . GLY A 1 128 ? 6.165 -12.351 44.357 1.00 43.62 128 GLY A N 1
ATOM 978 C CA . GLY A 1 128 ? 5.076 -12.990 43.643 1.00 43.62 128 GLY A CA 1
ATOM 979 C C . GLY A 1 128 ? 3.835 -13.303 44.469 1.00 43.62 128 GLY A C 1
ATOM 980 O O . GLY A 1 128 ? 3.897 -13.772 45.604 1.00 43.62 128 GLY A O 1
ATOM 981 N N . LYS A 1 129 ? 2.701 -13.145 43.793 1.00 31.95 129 LYS A N 1
ATOM 982 C CA . LYS A 1 129 ? 1.516 -13.963 43.996 1.00 31.95 129 LYS A CA 1
ATOM 983 C C . LYS A 1 129 ? 0.941 -14.273 42.615 1.00 31.95 129 LYS A C 1
ATOM 985 O O . LYS A 1 129 ? 0.849 -13.402 41.757 1.00 31.95 129 LYS A O 1
ATOM 990 N N . THR A 1 130 ? 0.696 -15.554 42.403 1.00 39.88 130 THR A N 1
ATOM 991 C CA . THR A 1 130 ? 0.142 -16.231 41.228 1.00 39.88 130 THR A CA 1
ATOM 992 C C . THR A 1 130 ? -0.823 -15.377 40.395 1.00 39.88 130 THR A C 1
ATOM 994 O O . THR A 1 130 ? 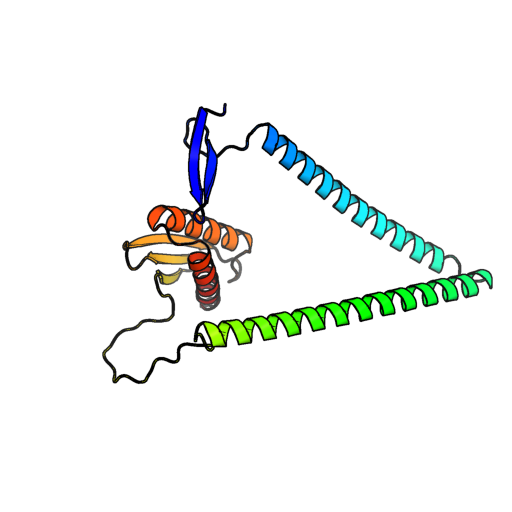-1.861 -14.946 40.883 1.00 39.88 130 THR A O 1
ATOM 997 N N . GLY A 1 131 ? -0.504 -15.189 39.111 1.00 27.09 131 GLY A N 1
ATOM 998 C CA . GLY A 1 131 ? -1.379 -14.510 38.157 1.00 27.09 131 GLY A CA 1
ATOM 999 C C . GLY A 1 131 ? -0.808 -14.541 36.743 1.00 27.09 131 GLY A C 1
ATOM 1000 O O . GLY A 1 131 ? -0.036 -13.673 36.348 1.00 27.09 131 GLY A O 1
ATOM 1001 N N . ASN A 1 132 ? -1.182 -15.565 35.983 1.00 34.97 132 ASN A N 1
ATOM 1002 C CA . ASN A 1 132 ? -0.850 -15.750 34.574 1.00 34.97 132 ASN A CA 1
ATOM 1003 C C . ASN A 1 132 ? -1.395 -14.566 33.738 1.00 34.97 132 ASN A C 1
ATOM 1005 O O . ASN A 1 132 ? -2.549 -14.583 33.322 1.00 34.97 132 ASN A O 1
ATOM 1009 N N . SER A 1 133 ? -0.607 -13.509 33.511 1.00 32.16 133 SE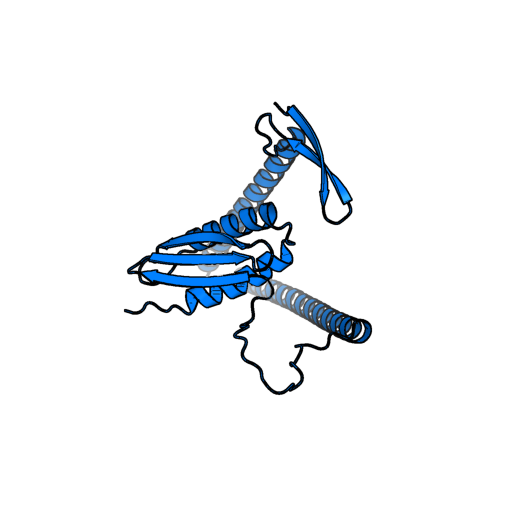R A N 1
ATOM 1010 C CA . SER A 1 133 ? -1.020 -12.354 32.692 1.00 32.16 133 SER A CA 1
ATOM 1011 C C . SER A 1 133 ? -0.033 -12.100 31.553 1.00 32.16 133 SER A C 1
ATOM 1013 O O . SER A 1 133 ? 0.777 -11.179 31.538 1.00 32.16 133 SER A O 1
ATOM 1015 N N . ASN A 1 134 ? -0.112 -12.970 30.549 1.00 36.84 134 ASN A N 1
ATOM 1016 C CA . ASN A 1 134 ? 0.680 -12.863 29.335 1.00 36.84 134 ASN A CA 1
ATOM 1017 C C . ASN A 1 134 ? 0.067 -11.802 28.389 1.00 36.84 134 ASN A C 1
ATOM 1019 O O . ASN A 1 134 ? -0.882 -12.076 27.654 1.00 36.84 134 ASN A O 1
ATOM 1023 N N . GLY A 1 135 ? 0.584 -10.571 28.436 1.00 40.25 135 GLY A N 1
ATOM 1024 C CA . GLY A 1 135 ? 0.760 -9.663 27.285 1.00 40.25 135 GLY A CA 1
ATOM 1025 C C . GLY A 1 135 ? -0.442 -9.117 26.490 1.00 40.25 135 GLY A C 1
ATOM 1026 O O . GLY A 1 135 ? -0.217 -8.323 25.582 1.00 40.25 135 GLY A O 1
ATOM 1027 N N . ASN A 1 136 ? -1.693 -9.472 26.790 1.00 53.22 136 ASN A N 1
ATOM 1028 C CA . ASN A 1 136 ? -2.876 -8.902 26.127 1.00 53.22 136 ASN A CA 1
ATOM 1029 C C . ASN A 1 136 ? -3.730 -8.150 27.160 1.00 53.22 136 ASN A C 1
ATOM 1031 O O . ASN A 1 136 ? -4.542 -8.751 27.869 1.00 53.22 136 ASN A O 1
ATOM 1035 N N . GLY A 1 137 ? -3.511 -6.837 27.276 1.00 62.69 137 GLY A N 1
ATOM 1036 C CA . GLY A 1 137 ? -4.053 -6.000 28.357 1.00 62.69 137 GLY A CA 1
ATOM 1037 C C . GLY A 1 137 ? -5.558 -6.158 28.603 1.00 62.69 137 GLY A C 1
ATOM 1038 O O . GLY A 1 137 ? -5.960 -6.254 29.754 1.00 62.69 137 GLY A O 1
ATOM 1039 N N . LYS A 1 138 ? -6.371 -6.314 27.548 1.00 75.12 138 LYS A N 1
ATOM 1040 C CA . LYS A 1 138 ? -7.845 -6.356 27.651 1.00 75.12 138 LYS A CA 1
ATOM 1041 C C . LYS A 1 138 ? -8.518 -7.597 27.069 1.00 75.12 138 LYS A C 1
ATOM 1043 O O . LYS A 1 138 ? -9.722 -7.776 27.202 1.00 75.12 138 LYS A O 1
ATOM 1048 N N . PHE A 1 139 ? -7.745 -8.479 26.449 1.00 80.00 139 PHE A N 1
ATOM 1049 C CA . PHE A 1 139 ? -8.277 -9.628 25.726 1.00 80.00 139 PHE A CA 1
ATOM 1050 C C . PHE A 1 139 ? -7.585 -10.904 26.179 1.00 80.00 139 PHE A C 1
ATOM 1052 O O . PHE A 1 139 ? -6.358 -10.991 26.215 1.00 80.00 139 PHE A O 1
ATOM 1059 N N . GLU A 1 140 ? -8.364 -11.918 26.492 1.00 81.88 140 GLU A N 1
ATOM 1060 C CA . GLU A 1 140 ? -7.890 -13.281 26.636 1.00 81.88 140 GLU A CA 1
ATOM 1061 C C . GLU A 1 140 ? -8.021 -13.995 25.290 1.00 81.88 140 GLU A C 1
ATOM 1063 O O . GLU A 1 140 ? -8.974 -13.768 24.550 1.00 81.88 140 GLU A O 1
ATOM 1068 N N . THR A 1 141 ? -7.019 -14.793 24.928 1.00 82.50 141 THR A N 1
ATOM 1069 C CA . THR A 1 141 ? -7.021 -15.545 23.670 1.00 82.50 141 THR A CA 1
ATOM 1070 C C . THR A 1 141 ? -6.804 -17.006 23.991 1.00 82.50 141 THR A C 1
ATOM 1072 O O . THR A 1 141 ? -5.762 -17.358 24.546 1.00 82.50 141 THR A O 1
ATOM 1075 N N . VAL A 1 142 ? -7.730 -17.843 23.555 1.00 81.69 142 VAL A N 1
ATOM 1076 C CA . VAL A 1 142 ? -7.556 -19.287 23.500 1.00 81.69 142 VAL A CA 1
ATOM 1077 C C . VAL A 1 142 ? -7.539 -19.672 22.032 1.00 81.69 142 VAL A C 1
ATOM 1079 O O . VAL A 1 142 ? -8.466 -19.365 21.291 1.00 81.69 142 VAL A O 1
ATOM 1082 N N . VAL A 1 143 ? -6.470 -20.326 21.595 1.00 80.38 143 VAL A N 1
ATOM 1083 C CA . VAL A 1 143 ? -6.391 -20.861 20.239 1.00 80.38 143 VAL A CA 1
ATOM 1084 C C . VAL A 1 143 ? -6.215 -22.366 20.345 1.00 80.38 143 VAL A C 1
ATOM 1086 O O . VAL A 1 143 ? -5.321 -22.838 21.046 1.00 80.38 143 VAL A O 1
ATOM 1089 N N . LYS A 1 144 ? -7.099 -23.114 19.686 1.00 80.25 144 LYS A N 1
ATOM 1090 C CA . LYS A 1 144 ? -7.089 -24.577 19.654 1.00 80.25 144 LYS A CA 1
ATOM 1091 C C . LYS A 1 144 ? -7.012 -25.031 18.207 1.00 80.25 144 LYS A C 1
ATOM 1093 O O . LYS A 1 144 ? -7.853 -24.640 17.404 1.00 80.25 144 LYS A O 1
ATOM 1098 N N . GLN A 1 145 ? -6.035 -25.867 17.886 1.00 76.44 145 GLN A N 1
ATOM 1099 C CA . GLN A 1 145 ? -6.003 -26.561 16.605 1.00 76.44 145 GLN A CA 1
ATOM 1100 C C . GLN A 1 145 ? -6.714 -27.911 16.742 1.00 76.44 145 GLN A C 1
ATOM 1102 O O . GLN A 1 145 ? -6.510 -28.625 17.723 1.00 76.44 145 GLN A O 1
ATOM 1107 N N . LYS A 1 146 ? -7.550 -28.240 15.760 1.00 77.25 146 LYS A N 1
ATOM 1108 C CA . LYS A 1 146 ? -8.127 -29.564 15.546 1.00 77.25 146 LYS A CA 1
ATOM 1109 C C . LYS A 1 146 ? -8.069 -29.849 14.047 1.00 77.25 146 LYS A C 1
ATOM 1111 O O . LYS A 1 146 ? -8.716 -29.143 13.277 1.00 77.25 146 LYS A O 1
ATOM 1116 N N . ASP A 1 147 ? -7.287 -30.848 13.653 1.00 78.06 147 ASP A N 1
ATOM 1117 C CA . ASP A 1 147 ? -7.031 -31.187 12.249 1.00 78.06 147 ASP A CA 1
ATOM 1118 C C . ASP A 1 147 ? -6.520 -29.953 11.460 1.00 78.06 147 ASP A C 1
ATOM 1120 O O . ASP A 1 147 ? -5.626 -29.230 11.920 1.00 78.06 147 ASP A O 1
ATOM 1124 N N . ASP A 1 148 ? -7.131 -29.667 10.307 1.00 78.06 148 ASP A N 1
ATOM 1125 C CA . ASP A 1 148 ? -6.872 -28.488 9.469 1.00 78.06 148 ASP A CA 1
ATOM 1126 C C . ASP A 1 148 ? -7.591 -27.212 9.951 1.00 78.06 148 ASP A C 1
ATOM 1128 O O . ASP A 1 148 ? -7.558 -26.174 9.285 1.00 78.06 148 ASP A O 1
ATOM 1132 N N . CYS A 1 149 ? -8.264 -27.259 11.102 1.00 80.19 149 CYS A N 1
ATOM 1133 C CA . CYS A 1 149 ? -9.027 -26.145 11.648 1.00 80.19 149 CYS A CA 1
ATOM 1134 C C . CYS A 1 149 ? -8.341 -25.542 12.881 1.00 80.19 149 CYS A C 1
ATOM 1136 O O . CYS A 1 149 ? -8.017 -26.225 13.851 1.00 80.19 149 CYS A O 1
ATOM 1138 N N . VAL A 1 150 ? -8.165 -24.223 12.875 1.00 82.44 150 VAL A N 1
ATOM 1139 C CA . VAL A 1 150 ? -7.706 -23.437 14.020 1.00 82.44 150 VAL A CA 1
ATOM 1140 C C . VAL A 1 150 ? -8.883 -22.631 14.553 1.00 82.44 150 VAL A C 1
ATOM 1142 O O . VAL A 1 150 ? -9.323 -21.663 13.935 1.00 82.44 150 VAL A O 1
ATOM 1145 N N . ASN A 1 151 ? -9.379 -23.020 15.722 1.00 81.88 151 ASN A N 1
ATOM 1146 C CA . ASN A 1 151 ? -10.426 -22.307 16.438 1.00 81.88 151 ASN A CA 1
ATOM 1147 C C . ASN A 1 151 ? -9.806 -21.237 17.328 1.00 81.88 151 ASN A C 1
ATOM 1149 O O . ASN A 1 151 ? -8.979 -21.526 18.196 1.00 81.88 151 ASN A O 1
ATOM 1153 N N . VAL A 1 152 ? -10.224 -19.999 17.110 1.00 85.94 152 VAL A N 1
ATOM 1154 C CA . VAL A 1 152 ? -9.777 -18.823 17.842 1.00 85.94 152 VAL A CA 1
ATOM 1155 C C . VAL A 1 152 ? -10.937 -18.332 18.689 1.00 85.94 152 VAL A C 1
ATOM 1157 O O . VAL A 1 152 ? -11.940 -17.881 18.148 1.00 85.94 152 VAL A O 1
ATOM 1160 N N . LEU A 1 153 ? -10.778 -18.393 20.006 1.00 86.06 153 LEU A N 1
ATOM 1161 C CA . LEU A 1 153 ? -11.668 -17.771 20.975 1.00 86.06 153 LEU A CA 1
ATOM 1162 C C . LEU A 1 153 ? -10.964 -16.552 21.571 1.00 86.06 153 LEU A C 1
ATOM 1164 O O . LEU A 1 153 ? -9.866 -16.650 22.126 1.00 86.06 153 LEU A O 1
ATOM 1168 N N . VAL A 1 154 ? -11.606 -15.399 21.453 1.00 87.31 154 VAL A N 1
ATOM 1169 C CA . VAL A 1 154 ? -11.162 -14.141 22.042 1.00 87.31 154 VAL A CA 1
ATOM 1170 C C . VAL A 1 154 ? -12.211 -13.665 23.023 1.00 87.31 154 VAL A C 1
ATOM 1172 O O . VAL A 1 154 ? -13.357 -13.464 22.643 1.00 87.31 154 VAL A O 1
ATOM 1175 N N . THR A 1 155 ? -11.808 -13.430 24.263 1.00 83.38 155 THR A N 1
ATOM 1176 C CA . THR A 1 155 ? -12.696 -12.927 25.312 1.00 83.38 155 THR A CA 1
ATOM 1177 C C . THR A 1 155 ? -12.226 -11.552 25.742 1.00 83.38 155 THR A C 1
ATOM 1179 O O . THR A 1 155 ? -11.073 -11.387 26.147 1.00 83.38 155 THR A O 1
ATOM 1182 N N . HIS A 1 156 ? -13.100 -10.554 25.686 1.00 83.12 156 HIS A N 1
ATOM 1183 C CA . HIS A 1 156 ? -12.818 -9.264 26.300 1.00 83.12 156 HIS A CA 1
ATOM 1184 C C . HIS A 1 156 ? -12.942 -9.384 27.822 1.00 83.12 156 HIS A C 1
ATOM 1186 O O . HIS A 1 156 ? -13.952 -9.855 28.343 1.00 83.12 156 HIS A O 1
ATOM 1192 N N . LYS A 1 157 ? -11.896 -8.998 28.553 1.00 81.25 157 LYS A N 1
ATOM 1193 C 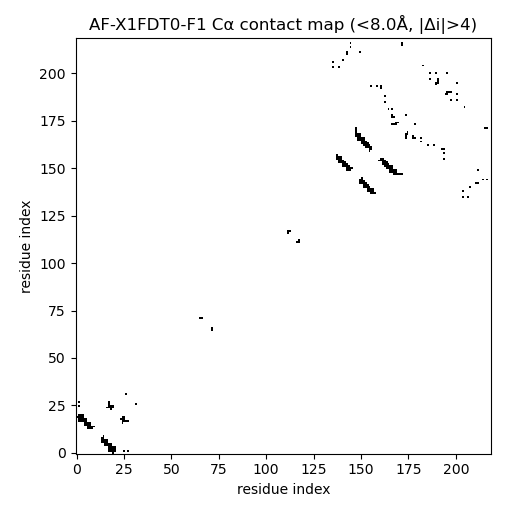CA . LYS A 1 157 ? -11.791 -9.259 29.995 1.00 81.25 157 LYS A CA 1
ATOM 1194 C C . LYS A 1 157 ? -12.834 -8.504 30.811 1.00 81.25 157 LYS A C 1
ATOM 1196 O O . LYS A 1 157 ? -13.319 -9.073 31.790 1.00 81.25 157 LYS A O 1
ATOM 1201 N N . ASP A 1 158 ? -13.185 -7.292 30.392 1.00 78.25 158 ASP A N 1
ATOM 1202 C CA . ASP A 1 158 ? -14.050 -6.402 31.171 1.00 78.25 158 ASP A CA 1
ATOM 1203 C C . ASP A 1 158 ? -15.527 -6.669 30.883 1.00 78.25 158 ASP A C 1
ATOM 1205 O O . ASP A 1 158 ? -16.316 -6.873 31.799 1.00 78.25 158 ASP A O 1
ATOM 1209 N N . THR A 1 159 ? -15.894 -6.758 29.603 1.00 80.25 159 THR A N 1
ATOM 1210 C CA . THR A 1 159 ? -17.293 -6.982 29.194 1.00 80.25 159 THR A CA 1
ATOM 1211 C C . THR A 1 159 ? -17.682 -8.453 29.131 1.00 80.25 159 THR A C 1
ATOM 1213 O O . THR A 1 159 ? -18.857 -8.760 28.988 1.00 80.25 159 THR A O 1
ATOM 1216 N N . LYS A 1 160 ? -16.706 -9.369 29.198 1.00 82.44 160 LYS A N 1
ATOM 1217 C CA . LYS A 1 160 ? -16.887 -10.818 29.002 1.00 82.44 160 LYS A CA 1
ATOM 1218 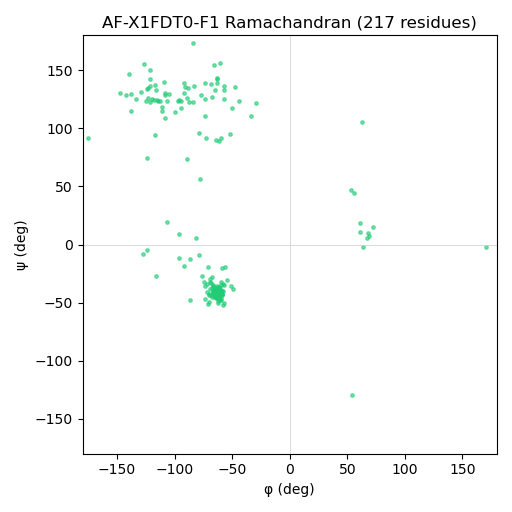C C . LYS A 1 160 ? -17.425 -11.217 27.625 1.00 82.44 160 LYS A C 1
ATOM 1220 O O . LYS A 1 160 ? -17.730 -12.387 27.423 1.00 82.44 160 LYS A O 1
ATOM 1225 N N . ASN A 1 161 ? -17.470 -10.292 26.665 1.00 79.81 161 ASN A N 1
ATOM 1226 C CA . ASN A 1 161 ? -17.886 -10.600 25.300 1.00 79.81 161 ASN A CA 1
ATOM 1227 C C . ASN A 1 161 ? -16.892 -11.555 24.645 1.00 79.81 161 ASN A C 1
ATOM 1229 O O . ASN A 1 161 ? -15.676 -11.342 24.707 1.00 79.81 161 ASN A O 1
ATOM 1233 N N . THR A 1 162 ? -17.424 -12.589 24.005 1.00 86.31 162 THR A N 1
ATOM 1234 C CA . THR A 1 162 ? -16.653 -13.623 23.326 1.00 86.31 162 THR A CA 1
ATOM 1235 C C . THR A 1 162 ? -16.795 -13.497 21.815 1.00 86.31 162 THR A C 1
ATOM 1237 O O . THR A 1 162 ? -17.866 -13.226 21.274 1.00 86.31 162 THR A O 1
ATOM 1240 N N . PHE A 1 163 ? -15.680 -13.701 21.128 1.00 86.19 163 PHE A N 1
ATOM 1241 C CA . PHE A 1 163 ? -15.588 -13.810 19.683 1.00 86.19 163 PHE A CA 1
ATOM 1242 C C . PHE A 1 163 ? -14.981 -15.166 19.359 1.00 86.19 163 PHE A C 1
ATOM 1244 O O . PHE A 1 163 ? -13.867 -15.467 19.793 1.00 86.19 163 PHE A O 1
ATOM 1251 N N . GLU A 1 164 ? -15.700 -15.963 18.584 1.00 88.12 164 GLU A N 1
ATOM 1252 C CA . GLU A 1 164 ? -15.244 -17.266 18.118 1.00 88.12 164 GLU A CA 1
ATOM 1253 C C . GLU A 1 164 ? -15.110 -17.257 16.602 1.00 88.12 164 GLU A C 1
ATOM 1255 O O . GLU A 1 164 ? -15.994 -16.789 15.883 1.00 88.12 164 GLU A O 1
ATOM 1260 N N . TYR A 1 165 ? -13.984 -17.763 16.105 1.00 86.88 165 TYR A N 1
ATOM 1261 C CA . TYR A 1 165 ? -13.734 -17.838 14.675 1.00 86.88 165 TYR A CA 1
ATOM 1262 C C . TYR A 1 165 ? -12.887 -19.051 14.317 1.00 86.88 165 TYR A C 1
ATOM 1264 O O . TYR A 1 165 ? -11.815 -19.271 14.883 1.00 86.88 165 TYR A O 1
ATOM 1272 N N . SER A 1 166 ? -13.347 -19.806 13.325 1.00 84.38 166 SER A N 1
ATOM 1273 C CA . SER A 1 166 ? -12.636 -20.960 12.782 1.00 84.38 166 SER A CA 1
ATOM 1274 C C . SER A 1 166 ? -11.859 -20.564 11.528 1.00 84.38 166 SER A C 1
ATOM 1276 O O . SER A 1 166 ? -12.412 -20.039 10.559 1.00 84.38 166 SER A O 1
ATOM 1278 N N . LEU A 1 167 ? -10.553 -20.813 11.539 1.00 83.31 167 LEU A N 1
ATOM 1279 C CA . LEU A 1 167 ? -9.658 -20.641 10.400 1.00 83.31 167 LEU A CA 1
ATOM 1280 C C . LEU A 1 167 ? -9.320 -22.009 9.824 1.00 83.31 167 LEU A C 1
ATOM 1282 O O . LEU A 1 167 ? -8.853 -22.881 10.545 1.00 83.31 167 LEU A O 1
ATOM 1286 N N . TYR A 1 168 ? -9.468 -22.167 8.515 1.00 80.94 168 TYR A N 1
ATOM 1287 C CA . TYR A 1 168 ? -9.034 -23.378 7.828 1.00 80.94 168 TYR A CA 1
ATOM 1288 C C . TYR A 1 168 ? -7.628 -23.170 7.269 1.00 80.94 168 TYR A C 1
ATOM 1290 O O . TYR A 1 168 ? -7.391 -22.267 6.449 1.00 80.94 168 TYR A O 1
ATOM 1298 N N . ALA A 1 169 ? -6.695 -23.980 7.759 1.00 72.31 169 ALA A N 1
ATOM 1299 C CA . ALA A 1 169 ? -5.338 -24.068 7.259 1.00 72.31 169 ALA A CA 1
ATOM 1300 C C . ALA A 1 169 ? -5.308 -25.008 6.048 1.00 72.31 169 ALA A C 1
ATOM 1302 O O . ALA A 1 169 ? -5.904 -26.077 6.057 1.00 72.31 169 ALA A O 1
ATOM 1303 N N . LYS A 1 170 ? -4.596 -24.614 4.992 1.00 72.19 170 LYS A N 1
ATOM 1304 C CA . LYS A 1 170 ? -4.272 -25.492 3.863 1.00 72.19 170 LYS A CA 1
ATOM 1305 C C . LYS A 1 170 ? -2.771 -25.743 3.913 1.00 72.19 170 LYS A C 1
ATOM 1307 O O . LYS A 1 170 ? -1.999 -24.786 3.838 1.00 72.19 170 LYS A O 1
ATOM 1312 N N . ASN A 1 171 ? -2.357 -26.999 4.081 1.00 70.12 171 ASN A N 1
ATOM 1313 C CA . ASN A 1 171 ? -0.952 -27.386 4.281 1.00 70.12 171 ASN A CA 1
ATOM 1314 C C . ASN A 1 171 ? -0.300 -26.661 5.479 1.00 70.12 171 ASN A C 1
ATOM 1316 O O . ASN A 1 171 ? 0.789 -26.097 5.357 1.00 70.12 171 ASN A O 1
ATOM 1320 N N . GLY A 1 172 ? -1.011 -26.578 6.611 1.00 65.94 172 GLY A N 1
ATOM 1321 C CA . GLY A 1 172 ? -0.518 -25.910 7.824 1.00 65.94 172 GLY A CA 1
ATOM 1322 C C . GLY A 1 172 ? -0.371 -24.385 7.713 1.00 65.94 172 GLY A C 1
ATOM 1323 O O . GLY A 1 172 ? 0.216 -23.761 8.595 1.00 65.94 172 GLY A O 1
ATOM 1324 N N . LYS A 1 173 ? -0.883 -23.761 6.640 1.00 75.44 173 LYS A N 1
ATOM 1325 C CA . LYS A 1 173 ? -0.832 -22.307 6.428 1.00 75.44 173 LYS A CA 1
ATOM 1326 C C . LYS A 1 173 ? -2.226 -21.712 6.282 1.00 75.44 173 LYS A C 1
ATOM 1328 O O . LYS A 1 173 ? -3.066 -22.213 5.538 1.00 75.44 173 LYS A O 1
ATOM 1333 N N . ILE A 1 174 ? -2.445 -20.582 6.945 1.00 80.88 174 ILE A N 1
ATOM 1334 C CA . ILE A 1 174 ? -3.676 -19.796 6.833 1.00 80.88 174 ILE A CA 1
ATOM 1335 C C . ILE A 1 174 ? -3.507 -18.786 5.697 1.00 80.88 174 ILE A C 1
ATOM 1337 O O . ILE A 1 174 ? -2.542 -18.018 5.667 1.00 80.88 174 ILE A O 1
ATOM 1341 N N . SER A 1 175 ? -4.445 -18.784 4.748 1.00 81.56 175 SER A N 1
ATOM 1342 C CA . SER A 1 175 ? -4.408 -17.868 3.608 1.00 81.56 175 SER A CA 1
ATOM 1343 C C . SER A 1 175 ? -4.577 -16.410 4.050 1.00 81.56 175 SER A C 1
ATOM 1345 O O . SER A 1 175 ? -5.209 -16.099 5.065 1.00 81.56 175 SER A O 1
ATOM 1347 N N . ARG A 1 176 ? -4.051 -15.477 3.248 1.00 80.62 176 ARG A N 1
ATOM 1348 C CA . ARG A 1 176 ? -4.215 -14.035 3.492 1.00 80.62 176 ARG A CA 1
ATOM 1349 C C . ARG A 1 176 ? -5.690 -13.621 3.566 1.00 80.62 176 ARG A C 1
ATOM 1351 O O . ARG A 1 176 ? -6.032 -12.733 4.342 1.00 80.62 176 ARG A O 1
ATOM 1358 N N . GLU A 1 177 ? -6.554 -14.253 2.778 1.00 80.81 177 GLU A N 1
ATOM 1359 C CA . GLU A 1 177 ? -7.991 -13.967 2.770 1.00 80.81 177 GLU A CA 1
ATOM 1360 C C . GLU A 1 177 ? -8.673 -14.398 4.069 1.00 80.81 177 GLU A C 1
ATOM 1362 O O . GLU A 1 177 ? -9.444 -13.625 4.638 1.00 80.81 177 GLU A O 1
ATOM 1367 N N . HIS A 1 178 ? -8.351 -15.586 4.590 1.00 80.38 178 HIS A N 1
ATOM 1368 C CA . HIS A 1 178 ? -8.867 -16.047 5.883 1.00 80.38 178 HIS A CA 1
ATOM 1369 C C . HIS A 1 178 ? -8.403 -15.141 7.026 1.00 80.38 178 HIS A C 1
ATOM 1371 O O . HIS A 1 178 ? -9.197 -14.790 7.899 1.00 80.38 178 HIS A O 1
ATOM 1377 N N . TRP A 1 179 ? -7.158 -14.665 6.958 1.00 82.19 179 TRP A N 1
ATOM 1378 C CA . TRP A 1 179 ? -6.636 -13.674 7.894 1.00 82.19 179 TRP A CA 1
ATOM 1379 C C . TRP A 1 179 ? -7.392 -12.347 7.871 1.00 82.19 179 TRP A C 1
ATOM 1381 O O . TRP A 1 179 ? -7.704 -11.787 8.924 1.00 82.19 179 TRP A O 1
ATOM 1391 N N . LEU A 1 180 ? -7.692 -11.836 6.675 1.00 81.38 180 LEU A N 1
ATOM 1392 C CA . LEU A 1 180 ? -8.454 -10.600 6.515 1.00 81.38 180 LEU A CA 1
ATOM 1393 C C . LEU A 1 180 ? -9.881 -10.745 7.055 1.00 81.38 180 LEU A C 1
ATOM 1395 O O . LEU A 1 180 ? -10.358 -9.837 7.733 1.00 81.38 180 LEU A O 1
ATOM 1399 N N . LYS A 1 181 ? -10.535 -11.889 6.817 1.00 83.25 181 LYS A N 1
ATOM 1400 C CA . LYS A 1 181 ? -11.886 -12.158 7.332 1.00 83.25 181 LYS A CA 1
ATOM 1401 C C . LYS A 1 181 ? -11.926 -12.210 8.860 1.00 83.25 181 LYS A C 1
ATOM 1403 O O . LYS A 1 181 ? -12.779 -11.546 9.448 1.00 83.25 181 LYS A O 1
ATOM 1408 N N . LEU A 1 182 ? -10.985 -12.910 9.503 1.00 84.56 182 LEU A N 1
ATOM 1409 C CA . LEU A 1 182 ? -10.887 -12.927 10.967 1.00 84.56 182 LEU A CA 1
ATOM 1410 C C . LEU A 1 182 ? -10.665 -11.522 11.521 1.00 84.56 182 LEU A C 1
ATOM 1412 O O . LEU A 1 182 ? -11.355 -11.112 12.450 1.00 84.56 182 LEU A O 1
ATOM 1416 N N . ARG A 1 183 ? -9.739 -10.762 10.923 1.00 84.44 183 ARG A N 1
ATOM 1417 C CA . ARG A 1 183 ? -9.458 -9.386 11.343 1.00 84.44 183 ARG A CA 1
ATOM 1418 C C . ARG A 1 183 ? -10.707 -8.514 11.277 1.00 84.44 183 ARG A C 1
ATOM 1420 O O . ARG A 1 183 ? -11.021 -7.849 12.255 1.00 84.44 183 ARG A O 1
ATOM 1427 N N . HIS A 1 184 ? -11.392 -8.500 10.135 1.00 83.44 184 HIS A N 1
ATOM 1428 C CA . HIS A 1 184 ? -12.577 -7.665 9.957 1.00 83.44 184 HIS A CA 1
ATOM 1429 C C . HIS A 1 184 ? -13.701 -8.066 10.913 1.00 83.44 184 HIS A C 1
ATOM 1431 O O . HIS A 1 184 ? -14.326 -7.185 11.490 1.00 83.44 184 HIS A O 1
ATOM 1437 N N . SER A 1 185 ? -13.910 -9.366 11.125 1.00 83.12 185 SER A N 1
ATOM 1438 C CA . SER A 1 185 ? -14.965 -9.868 12.013 1.00 83.12 185 SER A CA 1
ATOM 1439 C C . SER A 1 185 ? -14.683 -9.520 13.476 1.00 83.12 185 SER A C 1
ATOM 1441 O O . SER A 1 185 ? -15.557 -9.001 14.163 1.00 83.12 185 SER A O 1
ATOM 1443 N N . LEU A 1 186 ? -13.441 -9.719 13.931 1.00 84.25 186 LEU A N 1
ATOM 1444 C CA . LEU A 1 186 ? -13.030 -9.403 15.298 1.00 84.25 186 LEU A CA 1
ATOM 1445 C C . LEU A 1 186 ? -13.104 -7.900 15.574 1.00 84.25 186 LEU A C 1
ATOM 1447 O O . LEU A 1 186 ? -13.602 -7.486 16.618 1.00 84.25 186 LEU A O 1
ATOM 1451 N N . THR A 1 187 ? -12.617 -7.081 14.636 1.00 83.31 187 THR A N 1
ATOM 1452 C CA . THR A 1 187 ? -12.706 -5.623 14.749 1.00 83.31 187 THR A CA 1
ATOM 1453 C C . THR A 1 187 ? -14.158 -5.167 14.772 1.00 83.31 187 THR A C 1
ATOM 1455 O O . THR A 1 187 ? -14.525 -4.444 15.686 1.00 83.31 187 THR A O 1
ATOM 1458 N N . ALA A 1 188 ? -14.996 -5.644 13.849 1.00 80.94 188 ALA A N 1
ATOM 1459 C CA . ALA A 1 188 ? -16.403 -5.259 13.804 1.00 80.94 188 ALA A CA 1
ATOM 1460 C C . ALA A 1 188 ? -17.156 -5.620 15.094 1.00 80.94 188 ALA A C 1
ATOM 1462 O O . ALA A 1 188 ? -17.969 -4.825 15.560 1.00 80.94 188 ALA A O 1
ATOM 1463 N N . GLN A 1 189 ? -16.881 -6.790 15.682 1.00 79.88 189 GLN A N 1
ATOM 1464 C CA . GLN A 1 189 ? -17.554 -7.204 16.909 1.00 79.88 189 GLN A CA 1
ATOM 1465 C C . GLN A 1 189 ? -17.094 -6.387 18.123 1.00 79.88 189 GLN A C 1
ATOM 1467 O O . GLN A 1 189 ? -17.926 -5.815 18.817 1.00 79.88 189 GLN A O 1
ATOM 1472 N N . PHE A 1 190 ? -15.789 -6.263 18.373 1.00 78.94 190 PHE A N 1
ATOM 1473 C CA . PHE A 1 190 ? -15.321 -5.549 19.568 1.00 78.94 190 PHE A CA 1
ATOM 1474 C C . PHE A 1 190 ? -15.415 -4.021 19.451 1.00 78.94 190 PHE A C 1
ATOM 1476 O O . PHE A 1 190 ? -15.648 -3.359 20.458 1.00 78.94 190 PHE A O 1
ATOM 1483 N N . GLU A 1 191 ? -15.347 -3.437 18.249 1.00 78.38 191 GLU A N 1
ATOM 1484 C CA . GLU A 1 191 ? -15.692 -2.014 18.079 1.00 78.38 191 GLU A CA 1
ATOM 1485 C C . GLU A 1 191 ? -17.151 -1.750 18.474 1.00 78.38 191 GLU A C 1
ATOM 1487 O O . GLU A 1 191 ? -17.442 -0.741 19.114 1.00 78.38 191 GLU A O 1
ATOM 1492 N N . LYS A 1 192 ? -18.061 -2.673 18.139 1.00 77.38 192 LYS A N 1
ATOM 1493 C CA . LYS A 1 192 ? -19.481 -2.564 18.480 1.00 77.38 192 LYS A CA 1
ATOM 1494 C C . LYS A 1 192 ? -19.747 -2.829 19.962 1.00 77.38 192 LYS A C 1
ATOM 1496 O O . LYS A 1 192 ? -20.484 -2.074 20.590 1.00 77.38 192 LYS A O 1
ATOM 1501 N N . ASP A 1 193 ? -19.175 -3.899 20.504 1.00 74.06 193 ASP A N 1
ATOM 1502 C CA . ASP A 1 193 ? -19.614 -4.451 21.784 1.00 74.06 193 ASP A CA 1
ATOM 1503 C C . ASP A 1 193 ? -18.853 -3.884 22.992 1.00 74.06 193 ASP A C 1
ATOM 1505 O O . ASP A 1 193 ? -19.309 -4.033 24.126 1.00 74.06 193 ASP A O 1
ATOM 1509 N N . THR A 1 194 ? -17.675 -3.282 22.789 1.00 67.44 194 THR A N 1
ATOM 1510 C CA . THR A 1 194 ? -16.826 -2.799 23.896 1.00 67.44 194 THR A CA 1
ATOM 1511 C C . THR A 1 194 ? -16.412 -1.341 23.760 1.00 67.44 194 THR A C 1
ATOM 1513 O O . THR A 1 194 ? -15.835 -0.796 24.696 1.00 67.44 194 THR A O 1
ATOM 1516 N N . GLY A 1 195 ? -16.694 -0.699 22.620 1.00 65.06 195 GLY A N 1
ATOM 1517 C CA . GLY A 1 195 ? -16.284 0.684 22.359 1.00 65.06 195 GLY A CA 1
ATOM 1518 C C . GLY A 1 195 ? -14.764 0.880 22.368 1.00 65.06 195 GLY A C 1
ATOM 1519 O O . GLY A 1 195 ? -14.290 2.001 22.536 1.00 65.06 195 GLY A O 1
ATOM 1520 N N . GLU A 1 196 ? -13.991 -0.203 22.225 1.00 64.44 196 GLU A N 1
ATOM 1521 C CA . GLU A 1 196 ? -12.531 -0.147 22.236 1.00 64.44 196 GLU A CA 1
ATOM 1522 C C . GLU A 1 196 ? -12.008 0.573 20.992 1.00 64.44 196 GLU A C 1
ATOM 1524 O O . GLU A 1 196 ? -12.463 0.345 19.870 1.00 64.44 196 GLU A O 1
ATOM 1529 N N . GLU A 1 197 ? -10.998 1.421 21.181 1.00 64.69 197 GLU A N 1
ATOM 1530 C CA . GLU A 1 197 ? -10.392 2.161 20.082 1.00 64.69 197 GLU A CA 1
ATOM 1531 C C . GLU A 1 197 ? -9.727 1.222 19.062 1.00 64.69 197 GLU A C 1
ATOM 1533 O O . GLU A 1 197 ? -9.047 0.246 19.401 1.00 64.69 197 GLU A O 1
ATOM 1538 N N . ASN A 1 198 ? -9.836 1.580 17.779 1.00 64.12 198 ASN A N 1
ATOM 1539 C CA . ASN A 1 198 ? -9.289 0.813 16.656 1.00 64.12 198 ASN A CA 1
ATOM 1540 C C . ASN A 1 198 ? -7.777 0.522 16.815 1.00 64.12 198 ASN A C 1
ATOM 1542 O O . ASN A 1 198 ? -7.286 -0.520 16.379 1.00 64.12 198 ASN A O 1
ATOM 1546 N N . LEU A 1 199 ? -7.029 1.406 17.486 1.00 63.28 199 LEU A N 1
ATOM 1547 C CA . LEU A 1 199 ? -5.603 1.223 17.782 1.00 63.28 199 LEU A CA 1
ATOM 1548 C C . LEU A 1 199 ? -5.338 0.063 18.758 1.00 63.28 199 LEU A C 1
ATOM 1550 O O . LEU A 1 199 ? -4.430 -0.735 18.510 1.00 63.28 199 LEU A O 1
ATOM 1554 N N . THR A 1 200 ? -6.154 -0.088 19.804 1.00 69.00 200 THR A N 1
ATOM 1555 C CA . THR A 1 200 ? -6.058 -1.186 20.783 1.00 69.00 200 THR A CA 1
ATOM 1556 C C . THR A 1 200 ? -6.335 -2.531 20.117 1.00 69.00 200 THR A C 1
ATOM 1558 O O . THR A 1 200 ? -5.574 -3.490 20.280 1.00 69.00 200 THR A O 1
ATOM 1561 N N . ILE A 1 201 ? -7.379 -2.584 19.286 1.00 72.19 201 ILE A N 1
ATOM 1562 C CA . ILE A 1 201 ? -7.746 -3.785 18.528 1.00 72.19 201 ILE A CA 1
ATOM 1563 C C . ILE A 1 201 ? -6.655 -4.124 17.499 1.00 72.19 201 ILE A C 1
ATOM 1565 O O . ILE A 1 201 ? -6.283 -5.289 17.357 1.00 72.19 201 ILE A O 1
ATOM 1569 N N . ARG A 1 202 ? -6.066 -3.130 16.817 1.00 70.88 202 ARG A N 1
ATOM 1570 C CA . ARG A 1 202 ? -4.947 -3.342 15.874 1.00 70.88 202 ARG A CA 1
ATOM 1571 C C . ARG A 1 202 ? -3.696 -3.901 16.545 1.00 70.88 202 ARG A C 1
ATOM 1573 O O . ARG A 1 202 ? -3.098 -4.830 16.002 1.00 70.88 202 ARG A O 1
ATOM 1580 N N . ALA A 1 203 ? -3.304 -3.358 17.696 1.00 70.50 203 ALA A N 1
ATOM 1581 C CA . ALA A 1 203 ? -2.160 -3.862 18.451 1.00 70.50 203 ALA A CA 1
ATOM 1582 C C . ALA A 1 203 ? -2.396 -5.316 18.895 1.00 70.50 203 ALA A C 1
ATOM 1584 O O . ALA A 1 203 ? -1.534 -6.178 18.709 1.00 70.50 203 ALA A O 1
ATOM 1585 N N . TYR A 1 204 ? -3.604 -5.614 19.383 1.00 81.19 204 TYR A N 1
ATOM 1586 C CA . TYR A 1 204 ? -4.006 -6.970 19.747 1.00 81.19 204 TYR A CA 1
ATOM 1587 C C . TYR A 1 204 ? -3.991 -7.938 18.554 1.00 81.19 204 TYR A C 1
ATOM 1589 O O . TYR A 1 204 ? -3.463 -9.042 18.671 1.00 81.19 204 TYR A O 1
ATOM 1597 N N . LEU A 1 205 ? -4.506 -7.528 17.391 1.00 80.06 205 LEU A N 1
ATOM 1598 C CA . LEU A 1 205 ? -4.520 -8.345 16.172 1.00 80.06 205 LEU A CA 1
ATOM 1599 C C . LEU A 1 205 ? -3.111 -8.748 15.717 1.00 80.06 205 LEU A C 1
ATOM 1601 O O . LEU A 1 205 ? -2.925 -9.863 15.231 1.00 80.06 205 LEU A O 1
ATOM 1605 N N . SER A 1 206 ? -2.117 -7.873 15.901 1.00 75.38 206 SER A N 1
ATOM 1606 C CA . SER A 1 206 ? -0.716 -8.208 15.624 1.00 75.38 206 SER A CA 1
ATOM 1607 C C . SER A 1 206 ? -0.221 -9.341 16.531 1.00 75.38 206 SER A C 1
ATOM 1609 O O . SER A 1 206 ? 0.405 -10.282 16.050 1.00 75.38 206 SER A O 1
ATOM 1611 N N . ASN A 1 207 ? -0.550 -9.297 17.827 1.00 78.62 207 ASN A N 1
ATOM 1612 C CA . ASN A 1 207 ? -0.200 -10.360 18.775 1.00 78.62 207 ASN A CA 1
ATOM 1613 C C . ASN A 1 207 ? -0.979 -11.655 18.506 1.00 78.62 207 ASN A C 1
ATOM 1615 O O . ASN A 1 207 ? -0.428 -12.748 18.627 1.00 78.62 207 ASN A O 1
ATOM 1619 N N . LEU A 1 208 ? -2.258 -11.540 18.140 1.00 80.62 208 LEU A N 1
ATOM 1620 C CA . LEU A 1 208 ? -3.117 -12.671 17.804 1.00 80.62 208 LEU A CA 1
ATOM 1621 C C . LEU A 1 208 ? -2.569 -13.440 16.600 1.00 80.62 208 LEU A C 1
ATOM 1623 O O . LEU A 1 208 ? -2.507 -14.669 16.636 1.00 80.62 208 LEU A O 1
ATOM 1627 N N . LYS A 1 209 ? -2.111 -12.716 15.573 1.00 82.50 209 LYS A N 1
ATOM 1628 C CA . LYS A 1 209 ? -1.460 -13.314 14.410 1.00 82.50 209 LYS A CA 1
ATOM 1629 C C . LYS A 1 209 ? -0.249 -14.152 14.822 1.00 82.50 209 LYS A C 1
ATOM 1631 O O . LYS A 1 209 ? -0.200 -15.329 14.483 1.00 82.50 209 LYS A O 1
ATOM 1636 N N . SER A 1 210 ? 0.652 -13.594 15.633 1.00 77.06 210 SER A N 1
ATOM 1637 C CA . SER A 1 210 ? 1.820 -14.326 16.136 1.00 77.06 210 SER A CA 1
ATOM 1638 C C . SER A 1 210 ? 1.442 -15.558 16.966 1.00 77.06 210 SER A C 1
ATOM 1640 O O . SER A 1 210 ? 2.110 -16.578 16.860 1.00 77.06 210 SER A O 1
ATOM 1642 N N . LYS A 1 211 ? 0.370 -15.503 17.773 1.00 75.81 211 LYS A N 1
ATOM 1643 C CA . LYS A 1 211 ? -0.102 -16.651 18.575 1.00 75.81 211 LYS A CA 1
ATOM 1644 C C . LYS A 1 211 ? -0.637 -17.794 17.714 1.00 75.81 211 LYS A C 1
ATOM 1646 O O . LYS A 1 211 ? -0.361 -18.949 18.004 1.00 75.81 211 LYS A O 1
ATOM 1651 N N . ILE A 1 212 ? -1.386 -17.472 16.666 1.00 77.06 212 ILE A N 1
ATOM 1652 C CA . ILE A 1 212 ? -1.929 -18.461 15.728 1.00 77.06 212 ILE A CA 1
ATOM 1653 C C . ILE A 1 212 ? -0.813 -19.033 14.846 1.00 77.06 212 ILE A C 1
ATOM 1655 O O . ILE A 1 212 ? -0.772 -20.236 14.630 1.00 77.06 212 ILE A O 1
ATOM 1659 N N . GLU A 1 213 ? 0.123 -18.202 14.375 1.00 76.44 213 GLU A N 1
ATOM 1660 C CA . GLU A 1 213 ? 1.292 -18.666 13.610 1.00 76.44 213 GLU A CA 1
ATOM 1661 C C . GLU A 1 213 ? 2.268 -19.490 14.469 1.00 76.44 213 GLU A C 1
ATOM 1663 O O . GLU A 1 213 ? 2.951 -20.371 13.949 1.00 76.44 213 GLU A O 1
ATOM 1668 N N . ALA A 1 214 ? 2.318 -19.241 15.784 1.00 72.12 214 ALA A N 1
ATOM 1669 C CA . ALA A 1 214 ? 3.094 -20.038 16.734 1.00 72.12 214 ALA A CA 1
ATOM 1670 C C . ALA A 1 214 ? 2.507 -21.434 16.972 1.00 72.12 214 ALA A C 1
ATOM 1672 O O . ALA A 1 214 ? 3.246 -22.326 17.391 1.00 72.12 214 ALA A O 1
ATOM 1673 N N . ILE A 1 215 ? 1.226 -21.656 16.659 1.00 68.44 215 ILE A N 1
ATOM 1674 C CA . ILE A 1 215 ? 0.605 -22.989 16.654 1.00 68.44 215 ILE A CA 1
ATOM 1675 C C . ILE A 1 215 ? 1.025 -23.694 15.368 1.00 68.44 215 ILE A C 1
ATOM 1677 O O . ILE A 1 215 ? 0.206 -24.090 14.551 1.00 68.44 215 ILE A O 1
ATOM 1681 N N . LYS A 1 216 ? 2.344 -23.811 15.154 1.00 54.91 216 LYS A N 1
ATOM 1682 C CA . LYS A 1 216 ? 2.906 -24.669 14.113 1.00 54.91 216 LYS A CA 1
ATOM 1683 C C . LYS A 1 216 ? 2.142 -25.978 14.169 1.00 54.91 216 LYS A C 1
ATOM 1685 O O . LYS A 1 216 ? 2.085 -26.571 15.245 1.00 54.91 216 LYS A O 1
ATOM 1690 N N . ALA A 1 217 ? 1.561 -26.341 13.026 1.00 46.22 217 ALA A N 1
ATOM 1691 C CA . ALA A 1 217 ? 0.882 -27.600 12.811 1.00 46.22 217 ALA A CA 1
ATOM 1692 C C . ALA A 1 217 ? 1.597 -28.677 13.624 1.00 46.22 217 ALA A C 1
ATOM 1694 O O . ALA A 1 217 ? 2.761 -28.984 13.352 1.00 46.22 217 ALA A O 1
ATOM 1695 N N . ILE A 1 218 ? 0.925 -29.169 14.665 1.00 38.50 218 ILE A N 1
ATOM 1696 C CA . ILE A 1 218 ? 1.233 -30.487 15.193 1.00 38.50 218 ILE A CA 1
ATOM 1697 C C . ILE A 1 218 ? 0.874 -31.404 14.024 1.00 38.50 218 ILE A C 1
ATOM 1699 O O . ILE A 1 218 ? -0.297 -31.704 13.807 1.00 38.50 218 ILE A O 1
ATOM 1703 N N . ALA A 1 219 ? 1.861 -31.648 13.165 1.00 31.50 219 ALA A N 1
ATOM 1704 C CA . ALA A 1 219 ? 1.876 -32.789 12.275 1.00 31.50 219 ALA A CA 1
ATOM 1705 C C . ALA A 1 219 ? 2.233 -34.014 13.117 1.00 31.50 219 ALA A C 1
ATOM 1707 O O . ALA A 1 219 ? 3.100 -33.861 14.013 1.00 31.50 219 ALA A O 1
#

Secondary structure (DSSP, 8-state):
---EEEEEEETTEEEEEEE-TTS-B---HHHHHHHHHHHHHHHHHHHHHHHHHHHHHHHHHHHHTTTT-HHHHHHHHHHHHHHHHHHHHHHHHHHHHHHHHHHHHHHHHHHHHHH---SS-----PPP------S-SSEEEEEEEETTEEEEEEEETTT--EEEEEEEEETTEE-HHHHHHHHHHHHHHHHHHH---HHHHHHHHHHHHHHHHHS----

Solvent-accessible surface area (backbone atoms only — not comparable to full-atom values): 12990 Å² total; per-residue (Å²): 119,82,68,45,82,43,82,46,75,55,93,94,40,79,42,80,46,39,18,29,91,85,72,44,81,44,76,49,78,66,55,47,51,53,52,51,52,51,52,52,52,54,50,50,54,53,49,53,55,50,53,54,50,52,52,51,51,53,51,51,54,52,59,68,74,51,84,83,52,74,70,49,57,55,50,50,52,52,52,52,52,52,50,50,55,49,51,53,52,51,51,52,53,51,50,55,50,51,54,52,49,53,51,51,52,49,52,49,53,50,50,25,68,75,69,67,60,61,87,73,90,72,80,74,93,66,86,85,75,93,74,96,73,84,91,45,96,59,45,48,77,51,76,47,77,56,88,58,34,38,38,38,38,37,30,33,67,86,80,61,51,72,46,78,48,80,41,68,34,61,93,74,38,72,49,72,66,60,52,50,51,52,51,52,52,53,48,57,49,43,44,69,75,67,68,52,56,69,67,62,55,50,57,48,50,57,53,49,49,54,56,59,65,64,59,60,62,87,121

Nearest PDB structures (foldseek):
  8xih-assembly1_B  TM=4.586E-01  e=1.787E-01  Mucilaginibacter paludis DSM 18603
  8fnm-assembly1_G  TM=4.928E-01  e=4.666E-01  Homo sapiens
  8fnd-assembly1_G  TM=4.956E-01  e=5.585E-01  Homo sapiens
  8fnh-assembly1_G  TM=4.914E-01  e=9.582E-01  Homo sapiens
  6vdk-assembly1_C  TM=3.156E-01  e=1.293E+00  Human immunodeficiency virus 1

Radius of gyration: 27.51 Å; Cα contacts (8 Å, |Δi|>4): 151; chains: 1; bounding box: 62×48×82 Å

Organism: NCBI:txid412755

Sequence (219 aa):
QITIVRKITSNGKDKIVNENEKGNLVLTPEDKKKLESVKALQAKAKQASIDAREAKTKAIEAIQALDGSDAIKAIKQDIEARLKAQEDVTSKALTVYQEAKDKLQSIQSEYQTLTGIDKKVKASKGKGKTGNSNGNGKFETVVKQKDDCVNVLVTHKDTKNTFEYSLYAKNGKISREHWLKLRHSLTAQFEKDTGEENLTIRAYLSNLKSKIEAIKAIA

Mean predicted aligned error: 21.08 Å

Foldseek 3Di:
DQDDWDWDADPNDTDIFTADPVRDTDDDPVVVVVVVVVVVVVVVVVVVVVVVVVVVVVVVVVLVVPPDDPVNVVVVVVVVVVVVVVVVVVVVVVVVVVVVVVVVVVVVVVVCVVVVCDDDDPPDDDPDDDDPDPDQPFKDWDWDDDDQKIWIWIAGNPQRDIDIDIFGHDVQHGDPVSLVVVLVRQLVVCCPRPVDDPVSSVVVSVVVVVVSNVPRPPD

pLDDT: mean 72.3, std 14.49, range [27.09, 89.06]